Protein AF-A0A7J6B9E4-F1 (afdb_monomer_lite)

Structure (mmCIF, N/CA/C/O backbone):
data_AF-A0A7J6B9E4-F1
#
_entry.id   AF-A0A7J6B9E4-F1
#
loop_
_atom_site.group_PDB
_at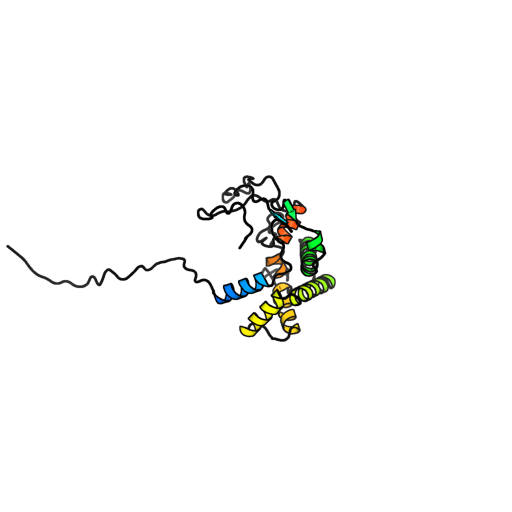om_site.id
_atom_site.type_symbol
_atom_site.label_atom_id
_atom_site.label_alt_id
_atom_site.label_comp_id
_atom_site.label_asym_id
_atom_site.label_entity_id
_atom_site.label_seq_id
_atom_site.pdbx_PDB_ins_code
_atom_site.Cartn_x
_atom_site.Cartn_y
_atom_site.Cartn_z
_atom_site.occupancy
_atom_site.B_iso_or_equiv
_atom_site.auth_seq_id
_atom_site.auth_comp_id
_atom_site.auth_asym_id
_atom_site.auth_atom_id
_atom_site.pdbx_PDB_model_num
ATOM 1 N N . MET A 1 1 ? 75.349 -28.187 33.756 1.00 33.50 1 MET A N 1
ATOM 2 C CA . MET A 1 1 ? 75.089 -27.404 34.986 1.00 33.50 1 MET A CA 1
ATOM 3 C C . MET A 1 1 ? 74.454 -26.090 34.555 1.00 33.50 1 MET A C 1
ATOM 5 O O . MET A 1 1 ? 75.133 -25.294 33.935 1.00 33.50 1 MET A O 1
ATOM 9 N N . ALA A 1 2 ? 73.131 -25.972 34.523 1.00 35.19 2 ALA A N 1
ATOM 10 C CA . ALA A 1 2 ? 72.192 -25.917 35.650 1.00 35.19 2 ALA A CA 1
ATOM 11 C C . ALA A 1 2 ? 71.973 -24.472 36.147 1.00 35.19 2 ALA A C 1
ATOM 13 O O . ALA A 1 2 ? 72.816 -23.896 36.823 1.00 35.19 2 ALA A O 1
ATOM 14 N N . THR A 1 3 ? 70.788 -23.960 35.793 1.00 38.97 3 THR A N 1
ATOM 15 C CA . THR A 1 3 ? 69.838 -23.222 36.647 1.00 38.97 3 THR A CA 1
ATOM 16 C C . THR A 1 3 ? 70.316 -22.005 37.440 1.00 38.97 3 THR A C 1
ATOM 18 O O . THR A 1 3 ? 70.974 -22.150 38.466 1.00 38.97 3 THR A O 1
ATOM 21 N N . ARG A 1 4 ? 69.758 -20.833 37.099 1.00 35.31 4 ARG A N 1
ATOM 22 C CA . ARG A 1 4 ? 69.308 -19.811 38.066 1.00 35.31 4 ARG A CA 1
ATOM 23 C C . ARG A 1 4 ? 67.974 -19.222 37.574 1.00 35.31 4 ARG A C 1
ATOM 25 O O . ARG A 1 4 ? 67.907 -18.761 36.445 1.00 35.31 4 ARG A O 1
ATOM 32 N N . GLN A 1 5 ? 66.873 -19.604 38.229 1.00 35.75 5 GLN A N 1
ATOM 33 C CA . GLN A 1 5 ? 66.042 -18.774 39.130 1.00 35.75 5 GLN A CA 1
ATOM 34 C C . GLN A 1 5 ? 65.298 -17.644 38.392 1.00 35.75 5 GLN A C 1
ATOM 36 O O . GLN A 1 5 ? 65.920 -16.720 37.895 1.00 35.75 5 GLN A O 1
ATOM 41 N N . LEU A 1 6 ? 64.013 -17.817 38.063 1.00 33.28 6 LEU A N 1
ATOM 42 C CA . LEU A 1 6 ? 62.809 -17.584 38.887 1.00 33.28 6 LEU A CA 1
ATOM 43 C C . LEU A 1 6 ? 62.559 -16.100 39.248 1.00 33.28 6 LEU A C 1
ATOM 45 O O . LEU A 1 6 ? 63.201 -15.556 40.134 1.00 33.28 6 LEU A O 1
ATOM 49 N N . TRP A 1 7 ? 61.500 -15.579 38.605 1.00 29.36 7 TRP A N 1
ATOM 50 C CA . TRP A 1 7 ? 60.475 -14.619 39.066 1.00 29.36 7 TRP A CA 1
ATOM 51 C C . TRP A 1 7 ? 60.510 -13.200 38.480 1.00 29.36 7 TRP A C 1
ATOM 53 O O . TRP A 1 7 ? 61.416 -12.412 38.716 1.00 29.36 7 TRP A O 1
ATOM 63 N N . GLY A 1 8 ? 59.435 -12.889 37.743 1.00 28.70 8 GLY A N 1
ATOM 64 C CA . GLY A 1 8 ? 59.152 -11.586 37.140 1.00 28.70 8 GLY A CA 1
ATOM 65 C C . GLY A 1 8 ? 57.806 -11.546 36.403 1.00 28.70 8 GLY A C 1
ATOM 66 O O . GLY A 1 8 ? 57.774 -11.251 35.222 1.00 28.70 8 GLY A O 1
ATOM 67 N N . CYS A 1 9 ? 56.741 -11.930 37.111 1.00 31.73 9 CYS A N 1
ATOM 68 C CA . CYS A 1 9 ? 55.325 -11.545 36.983 1.00 31.73 9 CYS A CA 1
ATOM 69 C C . CYS A 1 9 ? 54.604 -11.422 35.615 1.00 31.73 9 CYS A C 1
ATOM 71 O O . CYS A 1 9 ? 54.877 -10.552 34.801 1.00 31.73 9 CYS A O 1
ATOM 73 N N . LEU A 1 10 ? 53.496 -12.178 35.547 1.00 32.19 10 LEU A N 1
ATOM 74 C CA . LEU A 1 10 ? 52.207 -11.854 34.914 1.00 32.19 10 LEU A CA 1
ATOM 75 C C . LEU A 1 10 ? 52.174 -11.623 33.388 1.00 32.19 10 LEU A C 1
ATOM 77 O O . LEU A 1 10 ? 52.085 -10.500 32.904 1.00 32.19 10 LEU A O 1
ATOM 81 N N . LEU A 1 11 ? 52.005 -12.715 32.640 1.00 34.09 11 LEU A N 1
ATOM 82 C CA . LEU A 1 11 ? 51.107 -12.715 31.482 1.00 34.09 11 LEU A CA 1
ATOM 83 C C . LEU A 1 11 ? 49.932 -13.636 31.803 1.00 34.09 11 LEU A C 1
ATOM 85 O O . LEU A 1 11 ? 49.999 -14.859 31.717 1.00 34.09 11 LEU A O 1
ATOM 89 N N . VAL A 1 12 ? 48.882 -12.988 32.292 1.00 38.91 12 VAL A N 1
ATOM 90 C CA . VAL A 1 12 ? 47.580 -13.557 32.614 1.00 38.91 12 VAL A CA 1
ATOM 91 C C . VAL A 1 12 ? 46.959 -14.123 31.335 1.00 38.91 12 VAL A C 1
ATOM 93 O O . VAL A 1 12 ? 46.712 -13.389 30.387 1.00 38.91 12 VAL A O 1
ATOM 96 N N . LEU A 1 13 ? 46.723 -15.436 31.344 1.00 28.84 13 LEU A N 1
ATOM 97 C CA . LEU A 1 13 ? 45.629 -16.139 30.663 1.00 28.84 13 LEU A CA 1
ATOM 98 C C . LEU A 1 13 ? 45.266 -15.642 29.245 1.00 28.84 13 LEU A C 1
ATOM 100 O O . LEU A 1 13 ? 44.187 -15.107 29.007 1.00 28.84 13 LEU A O 1
ATOM 104 N N . LEU A 1 14 ? 46.102 -15.977 28.262 1.00 35.19 14 LEU A N 1
ATOM 105 C CA . LEU A 1 14 ? 45.567 -16.611 27.050 1.00 35.19 14 LEU A CA 1
ATOM 106 C C . LEU A 1 14 ? 45.047 -17.990 27.507 1.00 35.19 14 LEU A C 1
ATOM 108 O O . LEU A 1 14 ? 45.864 -18.685 28.114 1.00 35.19 14 LEU A O 1
ATOM 112 N N . PRO A 1 15 ? 43.800 -18.460 27.285 1.00 40.69 15 PRO A N 1
ATOM 113 C CA . PRO A 1 15 ? 42.727 -17.976 26.411 1.00 40.69 15 PRO A CA 1
ATOM 114 C C . PRO A 1 15 ? 4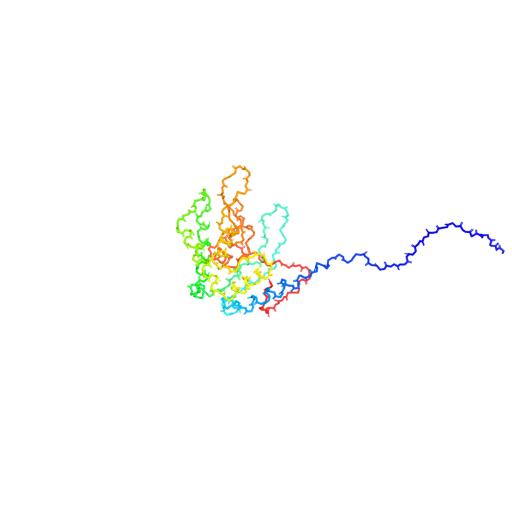1.316 -18.012 27.064 1.00 40.69 15 PRO A C 1
ATOM 116 O O . PRO A 1 15 ? 40.902 -19.018 27.630 1.00 40.69 15 PRO A O 1
ATOM 119 N N . PHE A 1 16 ? 40.491 -16.982 26.878 1.00 30.39 16 PHE A N 1
ATOM 120 C CA . PHE A 1 16 ? 39.034 -17.153 26.940 1.00 30.39 16 PHE A CA 1
ATOM 121 C C . PHE A 1 16 ? 38.419 -16.489 25.710 1.00 30.39 16 PHE A C 1
ATOM 123 O O . PHE A 1 16 ? 38.375 -15.273 25.598 1.00 30.39 16 PHE A O 1
ATOM 130 N N . PHE A 1 17 ? 38.014 -17.347 24.774 1.00 37.59 17 PHE A N 1
ATOM 131 C CA . PHE A 1 17 ? 36.915 -17.158 23.832 1.00 37.59 17 PHE A CA 1
ATOM 132 C C . PHE A 1 17 ? 36.808 -15.799 23.128 1.00 37.59 17 PHE A C 1
ATOM 134 O O . PHE A 1 17 ? 36.224 -14.851 23.637 1.00 37.59 17 PHE A O 1
ATOM 141 N N . ALA A 1 18 ? 37.268 -15.784 21.874 1.00 39.62 18 ALA A N 1
ATOM 142 C CA . ALA A 1 18 ? 36.509 -15.268 20.734 1.00 39.62 18 ALA A CA 1
ATOM 143 C C . ALA A 1 18 ? 35.465 -14.170 21.055 1.00 39.62 18 ALA A C 1
ATOM 145 O O . ALA A 1 18 ? 34.254 -14.381 21.013 1.00 39.62 18 ALA A O 1
ATOM 146 N N . HIS A 1 19 ? 35.940 -12.963 21.329 1.00 39.34 19 HIS A N 1
ATOM 147 C CA . HIS A 1 19 ? 35.254 -11.742 20.923 1.00 39.34 19 HIS A CA 1
ATOM 148 C C . HIS A 1 19 ? 36.019 -11.284 19.683 1.00 39.34 19 HIS A C 1
ATOM 150 O O . HIS A 1 19 ? 37.206 -11.002 19.756 1.00 39.34 19 HIS A O 1
ATOM 156 N N . ILE A 1 20 ? 35.451 -11.321 18.483 1.00 38.56 20 ILE A N 1
ATOM 157 C CA . ILE A 1 20 ? 34.313 -10.511 18.062 1.00 38.56 20 ILE A CA 1
ATOM 158 C C . ILE A 1 20 ? 33.591 -11.285 16.949 1.00 38.56 20 ILE A C 1
ATOM 160 O O . ILE A 1 20 ? 34.106 -11.393 15.839 1.00 38.56 20 ILE A O 1
ATOM 164 N N . ASN A 1 21 ? 32.395 -11.814 17.222 1.00 39.06 21 ASN A N 1
ATOM 165 C CA . ASN A 1 21 ? 31.460 -12.143 16.147 1.00 39.06 21 ASN A CA 1
ATOM 166 C C . ASN A 1 21 ? 30.716 -10.846 15.801 1.00 39.06 21 ASN A C 1
ATOM 168 O O . ASN A 1 21 ? 29.657 -10.547 16.351 1.00 39.06 21 ASN A O 1
ATOM 172 N N . ALA A 1 22 ? 31.336 -10.010 14.970 1.00 43.31 22 ALA A N 1
ATOM 173 C CA . ALA A 1 22 ? 30.646 -8.887 14.358 1.00 43.31 22 ALA A CA 1
ATOM 174 C C . ALA A 1 22 ? 29.630 -9.454 13.354 1.00 43.31 22 ALA A C 1
ATOM 176 O O . ALA A 1 22 ? 30.018 -10.203 12.464 1.00 43.31 22 ALA A O 1
ATOM 177 N N . ALA A 1 23 ? 28.360 -9.059 13.504 1.00 43.66 23 ALA A N 1
ATOM 178 C CA . ALA A 1 23 ? 27.210 -9.369 12.639 1.00 43.66 23 ALA A CA 1
ATOM 179 C C . ALA A 1 23 ? 26.287 -10.540 13.040 1.00 43.66 23 ALA A C 1
ATOM 181 O O . ALA A 1 23 ? 25.785 -11.262 12.185 1.00 43.66 23 ALA A O 1
ATOM 182 N N . ALA A 1 24 ? 25.922 -10.645 14.318 1.00 45.56 24 ALA A N 1
ATOM 183 C CA . ALA A 1 24 ? 24.576 -11.110 14.663 1.00 45.56 24 ALA A CA 1
ATOM 184 C C . ALA A 1 24 ? 23.755 -9.907 15.140 1.00 45.56 24 ALA A C 1
ATOM 186 O O . ALA A 1 24 ? 23.616 -9.656 16.336 1.00 45.56 24 ALA A O 1
ATOM 187 N N . GLN A 1 25 ? 23.239 -9.122 14.192 1.00 58.25 25 GLN A N 1
ATOM 188 C CA . GLN A 1 25 ? 22.113 -8.242 14.484 1.00 58.25 25 GLN A CA 1
ATOM 189 C C . GLN A 1 25 ? 20.983 -9.172 14.939 1.00 58.25 25 GLN A C 1
ATOM 191 O O . GLN A 1 25 ? 20.503 -9.999 14.167 1.00 58.25 25 GLN A O 1
ATOM 196 N N . THR A 1 26 ? 20.668 -9.160 16.230 1.00 73.38 26 THR A N 1
ATOM 197 C CA . THR A 1 26 ? 19.717 -10.104 16.818 1.00 73.38 26 THR A CA 1
ATOM 198 C C . THR A 1 26 ? 18.354 -9.842 16.188 1.00 73.38 26 THR A C 1
ATOM 200 O O . THR A 1 26 ? 17.803 -8.750 16.322 1.00 73.38 26 THR A O 1
ATOM 203 N N . VAL A 1 27 ? 17.833 -10.823 15.448 1.00 81.12 27 VAL A N 1
ATOM 204 C CA . VAL A 1 27 ? 16.525 -10.728 14.791 1.00 81.12 27 VAL A CA 1
ATOM 205 C C . VAL A 1 27 ? 15.470 -10.402 15.845 1.00 81.12 27 VAL A C 1
ATOM 207 O O . VAL A 1 27 ? 15.351 -11.095 16.857 1.00 81.12 27 VAL A O 1
ATOM 210 N N . ASN A 1 28 ? 14.693 -9.338 15.624 1.00 90.12 28 ASN A N 1
ATOM 211 C CA . ASN A 1 28 ? 13.590 -9.006 16.515 1.00 90.12 28 ASN A CA 1
ATOM 212 C C . ASN A 1 28 ? 12.446 -10.002 16.277 1.00 90.12 28 ASN A C 1
ATOM 214 O O . ASN A 1 28 ? 11.680 -9.880 15.318 1.00 90.12 28 ASN A O 1
ATOM 218 N N . GLN A 1 29 ? 12.353 -11.003 17.151 1.00 93.12 29 GLN A N 1
ATOM 219 C CA . GLN A 1 29 ? 11.400 -12.101 17.009 1.00 93.12 29 GLN A CA 1
ATOM 220 C C . GLN A 1 29 ? 9.940 -11.640 17.098 1.00 93.12 29 GLN A C 1
ATOM 222 O O . GLN A 1 29 ? 9.073 -12.182 16.415 1.00 93.12 29 GLN A O 1
ATOM 227 N N . ASP A 1 30 ? 9.668 -10.618 17.907 1.00 92.25 30 ASP A N 1
ATOM 228 C CA . ASP A 1 30 ? 8.333 -10.042 18.077 1.00 92.25 30 ASP A CA 1
ATOM 229 C C . ASP A 1 30 ? 7.880 -9.329 16.793 1.00 92.25 30 ASP A C 1
ATOM 231 O O . ASP A 1 30 ? 6.782 -9.598 16.304 1.00 92.25 30 ASP A O 1
ATOM 235 N N . LEU A 1 31 ? 8.763 -8.533 16.175 1.00 92.62 31 LEU A N 1
ATOM 236 C CA . LEU A 1 31 ? 8.512 -7.925 14.863 1.00 92.62 31 LEU A CA 1
ATOM 237 C C . LEU A 1 31 ? 8.382 -8.974 13.752 1.00 92.62 31 LEU A C 1
ATOM 239 O O . LEU A 1 31 ? 7.471 -8.892 12.934 1.00 92.62 31 LEU A O 1
ATOM 243 N N . SER A 1 32 ? 9.243 -9.991 13.752 1.00 94.00 32 SER A N 1
ATOM 244 C CA . SER A 1 32 ? 9.187 -11.079 12.764 1.00 94.00 32 SER A CA 1
ATOM 245 C C . SER A 1 32 ? 7.858 -11.834 12.835 1.00 94.00 32 SER A C 1
ATOM 247 O O . SER A 1 32 ? 7.261 -12.158 11.810 1.00 94.00 32 SER A O 1
ATOM 249 N N . THR A 1 33 ? 7.355 -12.060 14.052 1.00 95.44 33 THR A N 1
ATOM 250 C CA . THR A 1 33 ? 6.076 -12.740 14.283 1.00 95.44 33 THR A CA 1
ATOM 251 C C . THR A 1 33 ? 4.911 -11.912 13.754 1.00 95.44 33 THR A C 1
ATOM 253 O O . THR A 1 33 ? 4.132 -12.417 12.947 1.00 95.44 33 THR A O 1
ATOM 256 N N . ILE A 1 34 ? 4.804 -10.634 14.143 1.00 97.38 34 ILE A N 1
ATOM 257 C CA . ILE A 1 34 ? 3.699 -9.790 13.670 1.00 97.38 34 ILE A CA 1
ATOM 258 C C . ILE A 1 34 ? 3.743 -9.613 12.150 1.00 97.38 34 ILE A C 1
ATOM 260 O O . ILE A 1 34 ? 2.709 -9.770 11.513 1.00 97.38 34 ILE A O 1
ATOM 264 N N . ILE A 1 35 ? 4.913 -9.378 11.547 1.00 96.00 35 ILE A N 1
ATOM 265 C CA . ILE A 1 35 ? 5.045 -9.237 10.087 1.00 96.00 35 ILE A CA 1
ATOM 266 C C . ILE A 1 35 ? 4.605 -10.523 9.374 1.00 96.00 35 ILE A C 1
ATOM 268 O O . ILE A 1 35 ? 3.850 -10.456 8.405 1.00 96.00 35 ILE A O 1
ATOM 272 N N . GLY A 1 36 ? 4.993 -11.697 9.883 1.00 97.06 36 GLY A N 1
ATOM 273 C CA . GLY A 1 36 ? 4.550 -12.982 9.339 1.00 97.06 36 GLY A CA 1
ATOM 274 C C . GLY A 1 36 ? 3.036 -13.208 9.447 1.00 97.06 36 GLY A C 1
ATOM 275 O O . GLY A 1 36 ? 2.435 -13.820 8.565 1.00 97.06 36 GLY A O 1
ATOM 276 N N . GLU A 1 37 ? 2.389 -12.703 10.498 1.00 97.88 37 GLU A N 1
ATOM 277 C CA . GLU A 1 37 ? 0.927 -12.723 10.613 1.00 97.88 37 GLU A CA 1
ATOM 278 C C . GLU A 1 37 ? 0.262 -11.765 9.620 1.00 97.88 37 GLU A C 1
ATOM 280 O O . GLU A 1 37 ? -0.671 -12.166 8.925 1.00 97.88 37 GLU A O 1
ATOM 285 N N . LEU A 1 38 ? 0.764 -10.530 9.501 1.00 98.06 38 LEU A N 1
ATOM 286 C CA . LEU A 1 38 ? 0.268 -9.554 8.526 1.00 98.06 38 LEU A CA 1
ATOM 287 C C . LEU A 1 38 ? 0.382 -10.099 7.097 1.00 98.06 38 LEU A C 1
ATOM 289 O O . LEU A 1 38 ? -0.568 -9.996 6.326 1.00 98.06 38 LEU A O 1
ATOM 293 N N . TRP A 1 39 ? 1.489 -10.774 6.776 1.00 96.44 39 TRP A N 1
ATOM 294 C CA . TRP A 1 39 ? 1.682 -11.447 5.493 1.00 96.44 39 TRP A CA 1
ATOM 295 C C . TRP A 1 39 ? 0.595 -12.489 5.205 1.00 96.44 39 TRP A C 1
ATOM 297 O O . TRP A 1 39 ? 0.109 -12.593 4.080 1.00 96.44 39 TRP A O 1
ATOM 307 N N . LYS A 1 40 ? 0.188 -13.281 6.198 1.00 97.38 40 LYS A N 1
ATOM 308 C CA . LYS A 1 40 ? -0.868 -14.290 6.012 1.00 97.38 40 LYS A CA 1
ATOM 309 C C . LYS A 1 40 ? -2.252 -13.661 5.843 1.00 97.38 40 LYS A C 1
ATOM 311 O O . LYS A 1 40 ? -3.088 -14.239 5.160 1.00 97.38 40 LYS A O 1
ATOM 316 N N . LEU A 1 41 ? -2.482 -12.503 6.460 1.00 98.25 41 LEU A N 1
ATOM 317 C CA . LEU A 1 41 ? -3.754 -11.775 6.409 1.00 98.25 41 LEU A CA 1
ATOM 318 C C . LEU A 1 41 ? -3.924 -10.919 5.149 1.00 98.25 41 LEU A C 1
ATOM 320 O O . LEU A 1 41 ? -5.029 -10.441 4.890 1.00 98.25 41 LEU A O 1
ATOM 324 N N . ASP A 1 42 ? -2.857 -10.706 4.380 1.00 97.56 42 ASP A N 1
ATOM 325 C CA . ASP A 1 42 ? -2.909 -9.922 3.150 1.00 97.56 42 ASP A CA 1
ATOM 326 C C . ASP A 1 42 ? -3.566 -10.709 2.007 1.00 97.56 42 ASP A C 1
ATOM 328 O O . ASP A 1 42 ? -2.912 -11.381 1.204 1.00 97.56 42 ASP A O 1
ATOM 332 N N . VAL A 1 43 ? -4.894 -10.610 1.955 1.00 96.81 43 VAL A N 1
ATOM 333 C CA . VAL A 1 43 ? -5.737 -11.178 0.894 1.00 96.81 43 VAL A CA 1
ATOM 334 C C . VAL A 1 43 ? -5.702 -10.362 -0.401 1.00 96.81 43 VAL A C 1
ATOM 336 O O . VAL A 1 43 ? -6.084 -10.873 -1.452 1.00 96.81 43 VAL A O 1
ATOM 339 N N . ASN A 1 44 ? -5.243 -9.107 -0.343 1.00 96.38 44 ASN A N 1
ATOM 340 C CA . ASN A 1 44 ? -5.176 -8.232 -1.512 1.00 96.38 44 ASN A CA 1
ATOM 341 C C . ASN A 1 44 ? -3.891 -8.466 -2.317 1.00 96.38 44 ASN A C 1
ATOM 343 O O . ASN A 1 44 ? -3.860 -8.133 -3.504 1.00 96.38 44 ASN A O 1
ATOM 347 N N . ARG A 1 45 ? -2.867 -9.083 -1.710 1.00 95.56 45 ARG A N 1
ATOM 348 C CA . ARG A 1 45 ? -1.579 -9.391 -2.340 1.00 95.56 45 ARG A CA 1
ATOM 349 C C . ARG A 1 45 ? -1.720 -9.990 -3.742 1.00 95.56 45 ARG A C 1
ATOM 351 O O . ARG A 1 45 ? -2.524 -10.886 -4.019 1.00 95.56 45 ARG A O 1
ATOM 358 N N . PHE A 1 46 ? -0.858 -9.508 -4.628 1.00 95.62 46 PHE A N 1
ATOM 359 C CA . PHE A 1 46 ? -0.691 -10.035 -5.973 1.00 95.62 46 PHE A CA 1
ATOM 360 C C . PHE A 1 46 ? 0.157 -11.311 -5.943 1.00 95.62 46 PHE A C 1
ATOM 362 O O . PHE A 1 46 ? 1.201 -11.371 -5.296 1.00 95.62 46 PHE A O 1
ATOM 369 N N . THR A 1 47 ? -0.293 -12.343 -6.652 1.00 94.69 47 THR A N 1
ATOM 370 C CA . THR A 1 47 ? 0.380 -13.642 -6.731 1.00 94.69 47 THR A CA 1
ATOM 371 C C . THR A 1 47 ? 1.343 -13.674 -7.923 1.00 94.69 47 THR A C 1
ATOM 373 O O . THR A 1 47 ? 0.891 -13.488 -9.059 1.00 94.69 47 THR A O 1
ATOM 376 N N . PRO A 1 48 ? 2.645 -13.952 -7.726 1.00 93.62 48 PRO A N 1
ATOM 377 C CA . PRO A 1 48 ? 3.593 -14.083 -8.832 1.00 93.62 48 PRO A CA 1
ATOM 378 C C . PRO A 1 48 ? 3.175 -15.186 -9.813 1.00 93.62 48 PRO A C 1
ATOM 380 O O . PRO A 1 48 ? 2.656 -16.228 -9.415 1.00 93.62 48 PRO A O 1
ATOM 383 N N . GLY A 1 49 ? 3.381 -14.961 -11.107 1.00 93.12 49 GLY A N 1
ATOM 384 C CA . GLY A 1 49 ? 2.993 -15.879 -12.182 1.00 93.12 49 GLY A CA 1
ATOM 385 C C . GLY A 1 49 ? 1.509 -15.829 -12.560 1.00 93.12 49 GLY A C 1
ATOM 386 O O . GLY A 1 49 ? 1.181 -16.166 -13.698 1.00 93.12 49 GLY A O 1
ATOM 387 N N . THR A 1 50 ? 0.638 -15.366 -11.655 1.00 95.31 50 THR A N 1
ATOM 388 C CA . THR A 1 50 ? -0.816 -15.251 -11.872 1.00 95.31 50 THR A CA 1
ATOM 389 C C . THR A 1 50 ? -1.242 -13.798 -12.051 1.00 95.31 50 THR A C 1
ATOM 391 O O . THR A 1 50 ? -1.753 -13.422 -13.101 1.00 95.31 50 THR A O 1
ATOM 394 N N . ASP A 1 51 ? -0.998 -12.963 -11.041 1.00 96.19 51 ASP A N 1
ATOM 395 C CA . ASP A 1 51 ? -1.389 -11.555 -11.044 1.00 96.19 51 ASP A CA 1
ATOM 396 C C . ASP A 1 51 ? -0.292 -10.642 -11.595 1.00 96.19 51 ASP A C 1
ATOM 398 O O . ASP A 1 51 ? -0.584 -9.525 -12.001 1.00 96.19 51 ASP A O 1
ATOM 402 N N . TYR A 1 52 ? 0.965 -11.084 -11.613 1.00 96.56 52 TYR A N 1
ATOM 403 C CA . TYR A 1 52 ? 2.064 -10.342 -12.230 1.00 96.56 52 TYR A CA 1
ATOM 404 C C . TYR A 1 52 ? 3.220 -11.263 -12.628 1.00 96.56 52 TYR A C 1
ATOM 406 O O . TYR A 1 52 ? 3.370 -12.361 -12.087 1.00 96.56 52 TYR A O 1
ATOM 414 N N . LYS A 1 53 ? 4.052 -10.821 -13.574 1.00 95.19 53 LYS A N 1
ATOM 415 C CA . LYS A 1 53 ? 5.261 -11.525 -14.025 1.00 95.19 53 LYS A CA 1
ATOM 416 C C . LYS A 1 53 ? 6.412 -10.541 -14.172 1.00 95.19 53 LYS A C 1
ATOM 418 O O . LYS A 1 53 ? 6.285 -9.551 -14.895 1.00 95.19 53 LYS A O 1
ATOM 423 N N . ILE A 1 54 ? 7.538 -10.860 -13.539 1.00 92.56 54 ILE A N 1
ATOM 424 C CA . ILE A 1 54 ? 8.765 -10.067 -13.627 1.00 92.56 54 ILE A CA 1
ATOM 425 C C . ILE A 1 54 ? 9.851 -10.784 -14.432 1.00 92.56 54 ILE A C 1
ATOM 427 O O . ILE A 1 54 ? 9.952 -12.009 -14.390 1.00 92.56 54 ILE A O 1
ATOM 431 N N . SER A 1 55 ? 10.677 -10.006 -15.124 1.00 90.19 55 SER A N 1
ATOM 432 C CA . SER A 1 55 ? 11.863 -10.441 -15.853 1.00 90.19 55 SER A CA 1
ATOM 433 C C . SER A 1 55 ? 13.094 -9.758 -15.256 1.00 90.19 55 SER A C 1
ATOM 435 O O . SER A 1 55 ? 13.387 -8.602 -15.555 1.00 90.19 55 SER A O 1
ATOM 437 N N . LEU A 1 56 ? 13.811 -10.477 -14.383 1.00 85.38 56 LEU A N 1
ATOM 438 C CA . LEU A 1 56 ? 14.998 -9.949 -13.689 1.00 85.38 56 LEU A CA 1
ATOM 439 C C . LEU A 1 56 ? 16.180 -9.678 -14.628 1.00 85.38 56 LEU A C 1
ATOM 441 O O . LEU A 1 56 ? 17.045 -8.873 -14.299 1.00 85.38 56 LEU A O 1
ATOM 445 N N . GLN A 1 57 ? 16.211 -10.345 -15.786 1.00 87.38 57 GLN A N 1
ATOM 446 C CA . GLN A 1 57 ? 17.240 -10.170 -16.813 1.00 87.38 57 GLN A CA 1
ATOM 447 C C . GLN A 1 57 ? 18.659 -10.315 -16.232 1.00 87.38 57 GLN A C 1
ATOM 449 O O . GLN A 1 57 ? 18.927 -11.255 -15.481 1.00 87.38 57 GLN A O 1
ATOM 454 N N . GLY A 1 58 ? 19.592 -9.450 -16.626 1.00 79.25 58 GLY A N 1
ATOM 455 C CA . GLY A 1 58 ? 20.969 -9.479 -16.167 1.00 79.25 58 GLY A CA 1
ATOM 456 C C . GLY A 1 58 ? 21.197 -8.705 -14.870 1.00 79.25 58 GLY A C 1
ATOM 457 O O . GLY A 1 58 ? 20.386 -7.903 -14.405 1.00 79.25 58 GLY A O 1
ATOM 458 N N . ARG A 1 59 ? 22.362 -8.948 -14.273 1.00 77.12 59 ARG A N 1
ATOM 459 C CA . ARG A 1 59 ? 22.831 -8.205 -13.103 1.00 77.12 59 ARG A CA 1
ATOM 460 C C . ARG A 1 59 ? 23.212 -6.788 -13.524 1.00 77.12 59 ARG A C 1
ATOM 462 O O . ARG A 1 59 ? 23.990 -6.628 -14.461 1.00 77.12 59 ARG A O 1
ATOM 469 N N . ALA A 1 60 ? 22.731 -5.783 -12.796 1.00 70.69 60 ALA A N 1
ATOM 470 C CA . ALA A 1 60 ? 23.101 -4.396 -13.049 1.00 70.69 60 ALA A CA 1
ATOM 471 C C . ALA A 1 60 ? 24.624 -4.211 -12.946 1.00 70.69 60 ALA A C 1
ATOM 473 O O . ALA A 1 60 ? 25.263 -4.687 -11.998 1.00 70.69 60 ALA A O 1
ATOM 474 N N . GLY A 1 61 ? 25.198 -3.509 -13.925 1.00 65.19 61 GLY A N 1
ATOM 475 C CA . GLY A 1 61 ? 26.622 -3.200 -13.963 1.00 65.19 61 GLY A CA 1
ATOM 476 C C . GLY A 1 61 ? 27.024 -2.283 -12.806 1.00 65.19 61 GLY A C 1
ATOM 477 O O . GLY A 1 61 ? 26.233 -1.469 -12.326 1.00 65.19 61 GLY A O 1
ATOM 478 N N . TYR A 1 62 ? 28.268 -2.402 -12.341 1.00 64.38 62 TYR A N 1
ATOM 479 C CA . TYR A 1 62 ? 28.818 -1.438 -11.389 1.00 64.38 62 TYR A CA 1
ATOM 480 C C . TYR A 1 62 ? 28.935 -0.068 -12.067 1.00 64.38 62 TYR A C 1
ATOM 482 O O . TYR A 1 62 ? 29.599 0.046 -13.094 1.00 64.38 62 TYR A O 1
ATOM 490 N N . ILE A 1 63 ? 28.317 0.960 -11.483 1.00 61.16 63 ILE A N 1
ATOM 491 C CA . ILE A 1 63 ? 28.455 2.348 -11.933 1.00 61.16 63 ILE A CA 1
ATOM 492 C C . ILE A 1 63 ? 29.571 2.996 -11.100 1.00 61.16 63 ILE A C 1
ATOM 494 O O . ILE A 1 63 ? 29.397 3.160 -9.887 1.00 61.16 63 ILE A O 1
ATOM 498 N N . PRO A 1 64 ? 30.722 3.358 -11.697 1.00 52.91 64 PRO A N 1
ATOM 499 C CA . PRO A 1 64 ? 31.776 4.068 -10.986 1.00 52.91 64 PRO A CA 1
ATOM 500 C C . PRO A 1 64 ? 31.283 5.417 -10.464 1.00 52.91 64 PRO A C 1
ATOM 502 O O . PRO A 1 64 ? 30.501 6.110 -11.117 1.00 52.91 64 PRO A O 1
ATOM 505 N N . LYS A 1 65 ? 31.776 5.818 -9.291 1.00 48.06 65 LYS A N 1
ATOM 506 C CA . LYS A 1 65 ? 31.435 7.103 -8.669 1.00 48.06 65 LYS A CA 1
ATOM 507 C C . LYS A 1 65 ? 31.811 8.250 -9.624 1.00 48.06 65 LYS A C 1
ATOM 509 O O . LYS A 1 65 ? 32.982 8.405 -9.950 1.00 48.06 65 LYS A O 1
ATOM 514 N N . GLY A 1 66 ? 30.822 9.024 -10.080 1.00 53.97 66 GLY A N 1
ATOM 515 C CA . GLY A 1 66 ? 30.999 10.110 -11.060 1.00 53.97 66 GLY A CA 1
ATOM 516 C C . GLY A 1 66 ? 30.571 9.775 -12.496 1.00 53.97 66 GLY A C 1
ATOM 517 O O . GLY A 1 66 ? 30.526 10.674 -13.329 1.00 53.97 66 GLY A O 1
ATOM 518 N N . SER A 1 67 ? 30.203 8.522 -12.787 1.00 57.50 67 SER A N 1
ATOM 519 C CA . SER A 1 67 ? 29.554 8.139 -14.045 1.00 57.50 67 SER A CA 1
ATOM 520 C C . SER A 1 67 ? 28.034 8.088 -13.873 1.00 57.50 67 SER A C 1
ATOM 522 O O . SER A 1 67 ? 27.544 7.579 -12.868 1.00 57.50 67 SER A O 1
ATOM 524 N N . LYS A 1 68 ? 27.286 8.581 -14.867 1.00 57.34 68 LYS A N 1
ATOM 525 C CA . LYS A 1 68 ? 25.830 8.361 -14.995 1.00 57.34 68 LYS A CA 1
ATOM 526 C C . LYS A 1 68 ? 25.487 7.225 -15.966 1.00 57.34 68 LYS A C 1
ATOM 528 O O . LYS A 1 68 ? 24.319 6.917 -16.167 1.00 57.34 68 LYS A O 1
ATOM 533 N N . VAL A 1 69 ? 26.497 6.614 -16.590 1.00 58.94 69 VAL A N 1
ATOM 534 C CA . VAL A 1 69 ? 26.301 5.564 -17.591 1.00 58.94 69 VAL A CA 1
ATOM 535 C C . VAL A 1 69 ? 26.300 4.215 -16.881 1.00 58.94 69 VAL A C 1
ATOM 537 O O . VAL A 1 69 ? 27.349 3.723 -16.460 1.00 58.94 69 VAL A O 1
ATOM 540 N N . ALA A 1 70 ? 25.111 3.637 -16.731 1.00 64.12 70 ALA A N 1
ATOM 541 C CA . ALA A 1 70 ? 24.940 2.240 -16.362 1.00 64.12 70 ALA A CA 1
ATOM 542 C C . ALA A 1 70 ? 25.037 1.377 -17.623 1.00 64.12 70 ALA A C 1
ATOM 544 O O . ALA A 1 70 ? 24.407 1.694 -18.631 1.00 64.12 70 ALA A O 1
ATOM 545 N N . VAL A 1 71 ? 25.811 0.290 -17.575 1.00 66.31 71 VAL A N 1
ATOM 546 C CA . VAL A 1 71 ? 25.748 -0.722 -18.637 1.00 66.31 71 VAL A CA 1
ATOM 547 C C . VAL A 1 71 ? 24.388 -1.397 -18.546 1.00 66.31 71 VAL A C 1
ATOM 549 O O . VAL A 1 71 ? 24.021 -1.911 -17.486 1.00 66.31 71 VAL A O 1
ATOM 552 N N . ASP A 1 72 ? 23.647 -1.356 -19.648 1.00 67.38 72 ASP A N 1
ATOM 553 C CA . ASP A 1 72 ? 22.321 -1.940 -19.723 1.00 67.38 72 ASP A CA 1
ATOM 554 C C . ASP A 1 72 ? 22.415 -3.466 -19.815 1.00 67.38 72 ASP A C 1
ATOM 556 O O . ASP A 1 72 ? 22.874 -4.031 -20.810 1.00 67.38 72 ASP A O 1
ATOM 560 N N . HIS A 1 73 ? 22.004 -4.127 -18.738 1.00 74.12 73 HIS A N 1
ATOM 561 C CA . HIS A 1 73 ? 21.883 -5.579 -18.662 1.00 74.12 73 HIS A CA 1
ATOM 562 C C . HIS A 1 73 ? 20.417 -6.027 -18.598 1.00 74.12 73 HIS A C 1
ATOM 564 O O . HIS A 1 73 ? 20.141 -7.193 -18.304 1.00 74.12 73 HIS A O 1
ATOM 570 N N . ALA A 1 74 ? 19.484 -5.116 -18.868 1.00 80.44 74 ALA A N 1
ATOM 571 C CA . ALA A 1 74 ? 18.054 -5.337 -18.839 1.00 80.44 74 ALA A CA 1
ATOM 572 C C . ALA A 1 74 ? 17.378 -4.554 -19.979 1.00 80.44 74 ALA A C 1
ATOM 574 O O . ALA A 1 74 ? 16.762 -3.517 -19.779 1.00 80.44 74 ALA A O 1
ATOM 575 N N . SER A 1 75 ? 17.478 -5.088 -21.197 1.00 81.94 75 SER A N 1
ATOM 576 C CA . SER A 1 75 ? 16.929 -4.461 -22.406 1.00 81.94 75 SER A CA 1
ATOM 577 C C . SER A 1 75 ? 15.397 -4.455 -22.492 1.00 81.94 75 SER A C 1
ATOM 579 O O . SER A 1 75 ? 14.836 -3.960 -23.468 1.00 81.94 75 SER A O 1
ATOM 581 N N . SER A 1 76 ? 14.706 -5.060 -21.528 1.00 85.81 76 SER A N 1
ATOM 582 C CA . SER A 1 76 ? 13.248 -5.114 -21.421 1.00 85.81 76 SER A CA 1
ATOM 583 C C . SER A 1 76 ? 12.779 -4.545 -20.076 1.00 85.81 76 SER A C 1
ATOM 585 O O . SER A 1 76 ? 13.546 -4.537 -19.113 1.00 85.81 76 SER A O 1
ATOM 587 N N . PRO A 1 77 ? 11.506 -4.138 -19.953 1.00 89.38 77 PRO A N 1
ATOM 588 C CA . PRO A 1 77 ? 10.917 -3.793 -18.661 1.00 89.38 77 PRO A CA 1
ATOM 589 C C . PRO A 1 77 ? 11.031 -4.935 -17.642 1.00 89.38 77 PRO A C 1
ATOM 591 O O . PRO A 1 77 ? 10.955 -6.118 -18.000 1.00 89.38 77 PRO A O 1
ATOM 594 N N . LEU A 1 78 ? 11.162 -4.594 -16.359 1.00 90.94 78 LEU A N 1
ATOM 595 C CA . LEU A 1 78 ? 11.080 -5.547 -15.258 1.00 90.94 78 LEU A CA 1
ATOM 596 C C . LEU A 1 78 ? 9.708 -6.218 -15.249 1.00 90.94 78 LEU A C 1
ATOM 598 O O . LEU A 1 78 ? 9.633 -7.441 -15.146 1.00 90.94 78 LEU A O 1
ATOM 602 N N . PHE A 1 79 ? 8.622 -5.455 -15.359 1.00 94.00 79 PHE A N 1
ATOM 603 C CA . PHE A 1 79 ? 7.269 -6.000 -15.363 1.00 94.00 79 PHE A CA 1
ATOM 604 C C . PHE A 1 79 ? 6.822 -6.360 -16.779 1.00 94.00 79 PHE A C 1
ATOM 606 O O . PHE A 1 79 ? 6.348 -5.531 -17.548 1.00 94.00 79 PHE A O 1
ATOM 613 N N . SER A 1 80 ? 6.890 -7.649 -17.103 1.00 93.19 80 SER A N 1
ATOM 614 C CA . SER A 1 80 ? 6.332 -8.178 -18.357 1.00 93.19 80 SER A CA 1
ATOM 615 C C . SER A 1 80 ? 4.798 -8.253 -18.358 1.00 93.19 80 SER A C 1
ATOM 617 O O . SER A 1 80 ? 4.178 -8.300 -19.418 1.00 93.19 80 SER A O 1
ATOM 619 N N . TYR A 1 81 ? 4.178 -8.309 -17.174 1.00 95.44 81 TYR A N 1
ATOM 620 C CA . TYR A 1 81 ? 2.727 -8.357 -17.007 1.00 95.44 81 TYR A CA 1
ATOM 621 C C . TYR A 1 81 ? 2.323 -7.971 -15.581 1.00 95.44 81 TYR A C 1
ATOM 623 O O . TYR A 1 81 ? 2.940 -8.435 -14.620 1.00 95.44 81 TYR A O 1
ATOM 631 N N . VAL A 1 82 ? 1.236 -7.207 -15.450 1.00 96.69 82 VAL A N 1
ATOM 632 C CA . VAL A 1 82 ? 0.508 -6.960 -14.198 1.00 96.69 82 VAL A CA 1
ATOM 633 C C . VAL A 1 82 ? -0.994 -7.006 -14.490 1.00 96.69 82 VAL A C 1
ATOM 635 O O . VAL A 1 82 ? -1.468 -6.444 -15.476 1.00 96.69 82 VAL A O 1
ATOM 638 N N . ASN A 1 83 ? -1.764 -7.671 -13.631 1.00 97.25 83 ASN A N 1
ATOM 639 C CA . ASN A 1 83 ? -3.215 -7.772 -13.721 1.00 97.25 83 ASN A CA 1
ATOM 640 C C . ASN A 1 83 ? -3.869 -6.434 -13.337 1.00 97.25 83 ASN A C 1
ATOM 642 O O . ASN A 1 83 ? -4.258 -6.205 -12.189 1.00 97.25 83 ASN A O 1
ATOM 646 N N . GLU A 1 84 ? -3.999 -5.537 -14.312 1.00 96.12 84 GLU A N 1
ATOM 647 C CA . GLU A 1 84 ? -4.589 -4.214 -14.093 1.00 96.12 84 GLU A CA 1
ATOM 648 C C . GLU A 1 84 ? -6.063 -4.252 -13.705 1.00 96.12 84 GLU A C 1
ATOM 650 O O . GLU A 1 84 ? -6.528 -3.356 -13.002 1.00 96.12 84 GLU A O 1
ATOM 655 N N . ASN A 1 85 ? -6.798 -5.281 -14.128 1.00 96.81 85 ASN A N 1
ATOM 656 C CA . ASN A 1 85 ? -8.190 -5.441 -13.724 1.00 96.81 85 ASN A CA 1
ATOM 657 C C . ASN A 1 85 ? -8.272 -5.629 -12.210 1.00 96.81 85 ASN A C 1
ATOM 659 O O . ASN A 1 85 ? -9.072 -4.963 -11.561 1.00 96.81 85 ASN A O 1
ATOM 663 N N . LYS A 1 86 ? -7.381 -6.450 -11.638 1.00 95.69 86 LYS A N 1
ATOM 664 C CA . LYS A 1 86 ? -7.275 -6.624 -10.186 1.00 95.69 86 LYS A CA 1
ATOM 665 C C . LYS A 1 86 ? -6.823 -5.339 -9.478 1.00 95.69 86 LYS A C 1
ATOM 667 O O . LYS A 1 86 ? -7.357 -5.020 -8.418 1.00 95.69 86 LYS A O 1
ATOM 672 N N . LEU A 1 87 ? -5.895 -4.568 -10.064 1.00 93.81 87 LEU A N 1
ATOM 673 C CA . LEU A 1 87 ? -5.469 -3.270 -9.504 1.00 93.81 87 LEU A CA 1
ATOM 674 C C . LEU A 1 87 ? -6.642 -2.283 -9.412 1.00 93.81 87 LEU A C 1
ATOM 676 O O . LEU A 1 87 ? -6.796 -1.600 -8.403 1.00 93.81 87 LEU A O 1
ATOM 680 N N . LYS A 1 88 ? -7.476 -2.234 -10.456 1.00 94.88 88 LYS A N 1
ATOM 681 C CA . LYS A 1 88 ? -8.629 -1.326 -10.562 1.00 94.88 88 LYS A CA 1
ATOM 682 C C . LYS A 1 88 ? -9.868 -1.833 -9.818 1.00 94.88 88 LYS A C 1
ATOM 684 O O . LYS A 1 88 ? -10.761 -1.044 -9.536 1.00 94.88 88 LYS A O 1
ATOM 689 N N . SER A 1 89 ? -9.949 -3.129 -9.509 1.00 95.56 89 SER A N 1
ATOM 690 C CA . SER A 1 89 ? -11.100 -3.712 -8.808 1.00 95.56 89 SER A CA 1
ATOM 691 C C . SER A 1 89 ? -10.955 -3.707 -7.288 1.00 95.56 89 SER A C 1
ATOM 693 O O . SER A 1 89 ? -11.957 -3.735 -6.581 1.00 95.56 89 SER A O 1
ATOM 695 N N . ILE A 1 90 ? -9.727 -3.724 -6.763 1.00 96.62 90 ILE A N 1
ATOM 696 C CA . ILE A 1 90 ? -9.482 -3.716 -5.318 1.00 96.62 90 ILE A CA 1
ATOM 697 C C . ILE A 1 90 ? -9.418 -2.266 -4.830 1.00 96.62 90 ILE A C 1
ATOM 699 O O . ILE A 1 90 ? -8.533 -1.496 -5.216 1.00 96.62 90 ILE A O 1
ATOM 703 N N . THR A 1 91 ? -10.324 -1.913 -3.917 1.00 97.31 91 THR A N 1
ATOM 704 C CA . THR A 1 91 ? -10.473 -0.551 -3.384 1.00 97.31 91 THR A CA 1
ATOM 705 C C . THR A 1 91 ? -9.176 0.008 -2.802 1.00 97.31 91 THR A C 1
ATOM 707 O O . THR A 1 91 ? -8.831 1.149 -3.090 1.00 97.31 91 THR A O 1
ATOM 710 N N . THR A 1 92 ? -8.407 -0.787 -2.045 1.00 97.12 92 THR A N 1
ATOM 711 C CA . THR A 1 92 ? -7.152 -0.310 -1.435 1.00 97.12 92 THR A CA 1
ATOM 712 C C . THR A 1 92 ? -6.120 0.106 -2.478 1.00 97.12 92 THR A C 1
ATOM 714 O O . THR A 1 92 ? -5.470 1.132 -2.303 1.00 97.12 92 THR A O 1
ATOM 717 N N . TYR A 1 93 ? -5.990 -0.647 -3.577 1.00 96.75 93 TYR A N 1
ATOM 718 C CA . TYR A 1 93 ? -5.078 -0.289 -4.665 1.00 96.75 93 TYR A CA 1
ATOM 719 C C . TYR A 1 93 ? -5.587 0.912 -5.451 1.00 96.75 93 TYR A C 1
ATOM 721 O O . TYR A 1 93 ? -4.803 1.792 -5.779 1.00 96.75 93 TYR A O 1
ATOM 729 N N . THR A 1 94 ? -6.894 0.995 -5.694 1.00 96.19 94 THR A N 1
ATOM 730 C CA . THR A 1 94 ? -7.484 2.141 -6.398 1.00 96.19 94 THR A CA 1
ATOM 731 C C . THR A 1 94 ? -7.291 3.440 -5.618 1.00 96.19 94 THR A C 1
ATOM 733 O O . THR A 1 94 ? -6.845 4.430 -6.190 1.00 96.19 94 THR A O 1
ATOM 736 N N . CYS A 1 95 ? -7.557 3.442 -4.308 1.00 96.25 95 CYS A N 1
ATOM 737 C CA . CYS A 1 95 ? -7.287 4.598 -3.455 1.00 96.25 95 CYS A CA 1
ATOM 738 C C . CYS A 1 95 ? -5.792 4.932 -3.412 1.00 96.25 95 CYS A C 1
ATOM 740 O O . CYS A 1 95 ? -5.435 6.096 -3.524 1.00 96.25 95 CYS A O 1
ATOM 742 N N . PHE A 1 96 ? -4.919 3.925 -3.305 1.00 95.44 96 PHE A N 1
ATOM 743 C CA . PHE A 1 96 ? -3.472 4.138 -3.293 1.00 95.44 96 PHE A CA 1
ATOM 744 C C . PHE A 1 96 ? -2.953 4.761 -4.598 1.00 95.44 96 PHE A C 1
ATOM 746 O O . PHE A 1 96 ? -2.179 5.708 -4.553 1.00 95.44 96 PHE A O 1
ATOM 753 N N . MET A 1 97 ? -3.410 4.281 -5.760 1.00 93.38 97 MET A N 1
ATOM 754 C CA . MET A 1 97 ? -3.000 4.823 -7.061 1.00 93.38 97 MET A CA 1
ATOM 755 C C . MET A 1 97 ? -3.463 6.269 -7.272 1.00 93.38 97 MET A C 1
ATOM 757 O O . MET A 1 97 ? -2.730 7.037 -7.884 1.00 93.38 97 MET A O 1
ATOM 761 N N . LYS A 1 98 ? -4.632 6.659 -6.741 1.00 92.31 98 LYS A N 1
ATOM 762 C CA . LYS A 1 98 ? -5.069 8.066 -6.759 1.00 92.31 98 LYS A CA 1
ATOM 763 C C . LYS A 1 98 ? -4.111 8.974 -5.993 1.00 92.31 98 LYS A C 1
ATOM 765 O O . LYS A 1 98 ? -3.761 10.036 -6.490 1.00 92.31 98 LYS A O 1
ATOM 770 N N . LEU A 1 99 ? -3.634 8.515 -4.831 1.00 91.19 99 LEU A N 1
ATOM 771 C CA . LEU A 1 99 ? -2.634 9.259 -4.071 1.00 91.19 99 LEU A CA 1
ATOM 772 C C . LEU A 1 99 ? -1.359 9.453 -4.892 1.00 91.19 99 LEU A C 1
ATOM 774 O O . LEU A 1 99 ? -0.900 10.580 -5.010 1.00 91.19 99 LEU A O 1
ATOM 778 N N . LEU A 1 100 ? -0.823 8.389 -5.501 1.00 88.25 100 LEU A N 1
ATOM 779 C CA . LEU A 1 100 ? 0.397 8.469 -6.320 1.00 88.25 100 LEU A CA 1
ATOM 780 C C . LEU A 1 100 ? 0.281 9.488 -7.470 1.00 88.25 100 LEU A C 1
ATOM 782 O O . LEU A 1 100 ? 1.206 10.268 -7.681 1.00 88.25 100 LEU A O 1
ATOM 786 N N . ASP A 1 101 ? -0.856 9.512 -8.170 1.00 83.44 101 ASP A N 1
ATOM 787 C CA . ASP A 1 101 ? -1.123 10.438 -9.284 1.00 83.44 101 ASP A CA 1
ATOM 788 C C . ASP A 1 101 ? -1.145 11.914 -8.835 1.00 83.44 101 ASP A C 1
ATOM 790 O O . ASP A 1 101 ? -0.626 12.787 -9.530 1.00 83.44 101 ASP A O 1
ATOM 794 N N . ASN A 1 102 ? -1.654 12.219 -7.636 1.00 79.94 102 ASN A N 1
ATOM 795 C CA . ASN A 1 102 ? -1.620 13.596 -7.125 1.00 79.94 102 ASN A CA 1
ATOM 796 C C . ASN A 1 102 ? -0.192 14.109 -6.919 1.00 79.94 102 ASN A C 1
ATOM 798 O O . ASN A 1 102 ? 0.105 15.248 -7.276 1.00 79.94 102 ASN A O 1
ATOM 802 N N . TYR A 1 103 ? 0.706 13.272 -6.394 1.00 72.50 103 TYR A N 1
ATOM 803 C CA . TYR A 1 103 ? 2.096 13.680 -6.171 1.00 72.50 103 TYR A CA 1
ATOM 804 C C . TYR A 1 103 ? 2.881 13.828 -7.480 1.00 72.50 103 TYR A C 1
ATOM 806 O O . TYR A 1 103 ? 3.736 14.703 -7.574 1.00 72.50 103 TYR A O 1
ATOM 814 N N . GLU A 1 104 ? 2.556 13.051 -8.518 1.00 65.88 104 GLU A N 1
ATOM 815 C CA . GLU A 1 104 ? 3.136 13.228 -9.859 1.00 65.88 104 GLU A CA 1
ATOM 816 C C . GLU A 1 104 ? 2.718 14.566 -10.499 1.00 65.88 104 GLU A C 1
ATOM 818 O O . GLU A 1 104 ? 3.501 15.191 -11.213 1.00 65.88 104 GLU A O 1
ATOM 823 N N . ARG A 1 105 ? 1.516 15.070 -10.185 1.00 58.09 105 ARG A N 1
ATOM 824 C CA . ARG A 1 105 ? 1.037 16.388 -10.641 1.00 58.09 105 ARG A CA 1
ATOM 825 C C . ARG A 1 105 ? 1.613 17.570 -9.848 1.00 58.09 105 ARG A C 1
ATOM 827 O O . ARG A 1 105 ? 1.691 18.669 -10.397 1.00 58.09 105 ARG A O 1
ATOM 834 N N . SER A 1 106 ? 2.022 17.360 -8.597 1.00 52.84 106 SER A N 1
ATOM 835 C CA . SER A 1 106 ? 2.502 18.418 -7.690 1.00 52.84 106 SER A CA 1
ATOM 836 C C . SER A 1 106 ? 3.998 18.735 -7.806 1.00 52.84 106 SER A C 1
ATOM 838 O O . SER A 1 106 ? 4.448 19.751 -7.271 1.00 52.84 106 SER A O 1
ATOM 840 N N . THR A 1 107 ? 4.788 17.945 -8.547 1.00 51.75 107 THR A N 1
ATOM 841 C CA . THR A 1 107 ? 6.225 18.218 -8.718 1.00 51.75 107 THR A CA 1
ATOM 842 C C . THR A 1 107 ? 6.461 19.578 -9.398 1.00 51.75 107 THR A C 1
ATOM 844 O O . THR A 1 107 ? 6.276 19.716 -10.608 1.00 51.75 107 THR A O 1
ATOM 847 N N . GLY A 1 108 ? 6.899 20.586 -8.632 1.00 49.16 108 GLY A N 1
ATOM 848 C CA . GLY A 1 108 ? 7.356 21.887 -9.148 1.00 49.16 108 GLY A CA 1
ATOM 849 C C . GLY A 1 108 ? 6.568 23.132 -8.715 1.00 49.16 108 GLY A C 1
ATOM 850 O O . GLY A 1 108 ? 6.903 24.226 -9.172 1.00 49.16 108 GLY A O 1
ATOM 851 N N . VAL A 1 109 ? 5.564 23.016 -7.837 1.00 53.06 109 VAL A N 1
ATOM 852 C CA . VAL A 1 109 ? 4.816 24.160 -7.271 1.00 53.06 109 VAL A CA 1
ATOM 853 C C . VAL A 1 109 ? 4.714 24.005 -5.750 1.00 53.06 109 VAL A C 1
ATOM 855 O O . VAL A 1 109 ? 4.718 22.889 -5.249 1.00 53.06 109 VAL A O 1
ATOM 858 N N . ALA A 1 110 ? 4.642 25.114 -5.003 1.00 55.69 110 ALA A N 1
ATOM 859 C CA . ALA A 1 110 ? 4.413 25.072 -3.558 1.00 55.69 110 ALA A CA 1
ATOM 860 C C . ALA A 1 110 ? 3.129 24.282 -3.242 1.00 55.69 110 ALA A C 1
ATOM 862 O O . ALA A 1 110 ? 2.046 24.661 -3.701 1.00 55.69 110 ALA A O 1
ATOM 863 N N . GLU A 1 111 ? 3.261 23.194 -2.480 1.00 59.03 111 GLU A N 1
ATOM 864 C CA . GLU A 1 111 ? 2.162 22.275 -2.196 1.00 59.03 111 GLU A CA 1
ATOM 865 C C . GLU A 1 111 ? 1.069 22.976 -1.383 1.00 59.03 111 GLU A C 1
ATOM 867 O O . GLU A 1 111 ? 1.278 23.437 -0.259 1.00 59.03 111 GLU A O 1
ATOM 872 N N . LYS A 1 112 ? -0.137 23.059 -1.948 1.00 66.31 112 LYS A N 1
ATOM 873 C CA . LYS A 1 112 ? -1.336 23.412 -1.194 1.00 66.31 112 LYS A CA 1
ATOM 874 C C . LYS A 1 112 ? -2.258 22.212 -1.211 1.00 66.31 112 LYS A C 1
ATOM 876 O O . LYS A 1 112 ? -2.886 21.956 -2.231 1.00 66.31 112 LYS A O 1
ATOM 881 N N . VAL A 1 113 ? -2.386 21.555 -0.061 1.00 73.00 113 VAL A N 1
ATOM 882 C CA . VAL A 1 113 ? -3.310 20.431 0.095 1.00 73.00 113 VAL A CA 1
ATOM 883 C C . VAL A 1 113 ? -4.736 20.903 -0.207 1.00 73.00 113 VAL A C 1
ATOM 885 O O . VAL A 1 113 ? -5.297 21.764 0.482 1.00 73.00 113 VAL A O 1
ATOM 888 N N . THR A 1 114 ? -5.309 20.356 -1.268 1.00 81.81 114 THR A N 1
ATOM 889 C CA . THR A 1 114 ? -6.666 20.621 -1.733 1.00 81.81 114 THR A CA 1
ATOM 890 C C . THR A 1 114 ? -7.688 19.830 -0.917 1.00 81.81 114 THR A C 1
ATOM 892 O O . THR A 1 114 ? -7.376 18.844 -0.248 1.00 81.81 114 THR A O 1
ATOM 895 N N . THR A 1 115 ? -8.952 20.252 -0.958 1.00 86.50 115 THR A N 1
ATOM 896 C CA . THR A 1 115 ? -10.040 19.503 -0.310 1.00 86.50 115 THR A CA 1
ATOM 897 C C . THR A 1 115 ? -10.189 18.096 -0.896 1.00 86.50 115 THR A C 1
ATOM 899 O O . THR A 1 115 ? -10.487 17.163 -0.149 1.00 86.50 115 THR A O 1
ATOM 902 N N . ASP A 1 116 ? -9.917 17.936 -2.192 1.00 88.12 116 ASP A N 1
ATOM 903 C CA . ASP A 1 116 ? -9.964 16.644 -2.875 1.00 88.12 116 ASP A CA 1
ATOM 904 C C . ASP A 1 116 ? -8.840 15.717 -2.391 1.00 88.12 116 ASP A C 1
ATOM 906 O O . ASP A 1 116 ? -9.113 14.579 -2.020 1.00 88.12 116 ASP A O 1
ATOM 910 N N . GLU A 1 117 ? -7.606 16.213 -2.251 1.00 87.69 117 GLU A N 1
ATOM 911 C CA . GLU A 1 117 ? -6.492 15.435 -1.682 1.00 87.69 117 GLU A CA 1
ATOM 912 C C . GLU A 1 117 ? -6.774 14.995 -0.238 1.00 87.69 117 GLU A C 1
ATOM 914 O O . GLU A 1 117 ? -6.505 13.853 0.134 1.00 87.69 117 GLU A O 1
ATOM 919 N N . ILE A 1 118 ? -7.389 15.855 0.585 1.00 90.88 118 ILE A N 1
ATOM 920 C CA . ILE A 1 118 ? -7.821 15.469 1.940 1.00 90.88 118 ILE A CA 1
ATOM 921 C C . ILE A 1 118 ? -8.861 14.345 1.875 1.00 90.88 118 ILE A C 1
ATOM 923 O O . ILE A 1 118 ? -8.808 13.409 2.683 1.00 90.88 118 ILE A O 1
ATOM 927 N N . ALA A 1 119 ? -9.818 14.424 0.949 1.00 94.62 119 ALA A N 1
ATOM 928 C CA . ALA A 1 119 ? -10.835 13.393 0.773 1.00 94.62 119 ALA A CA 1
ATOM 929 C C . ALA A 1 119 ? -10.213 12.063 0.320 1.00 94.62 119 ALA A C 1
ATOM 931 O O . ALA A 1 119 ? -10.561 11.011 0.857 1.00 94.62 119 ALA A O 1
ATOM 932 N N . GLU A 1 120 ? -9.247 12.100 -0.595 1.00 94.75 120 GLU A N 1
ATOM 933 C CA . GLU A 1 120 ? -8.540 10.917 -1.085 1.00 94.75 120 GLU A CA 1
ATOM 934 C C . GLU A 1 120 ? -7.646 10.280 -0.015 1.00 94.75 120 GLU A C 1
ATOM 936 O O . GLU A 1 120 ? -7.700 9.060 0.168 1.00 94.75 120 GLU A O 1
ATOM 941 N N . ASN A 1 121 ? -6.930 11.085 0.778 1.00 94.62 121 ASN A N 1
ATOM 942 C CA . ASN A 1 121 ? -6.179 10.618 1.948 1.00 94.62 121 ASN A CA 1
ATOM 943 C C . ASN A 1 121 ? -7.096 9.877 2.929 1.00 94.62 121 ASN A C 1
ATOM 945 O O . ASN A 1 121 ? -6.782 8.781 3.403 1.00 94.62 121 ASN A O 1
ATOM 949 N N . ASN A 1 122 ? -8.263 10.456 3.224 1.00 96.69 122 ASN A N 1
ATOM 950 C CA . ASN A 1 122 ? -9.239 9.838 4.116 1.00 96.69 122 ASN A CA 1
ATOM 951 C C . ASN A 1 122 ? -9.821 8.548 3.538 1.00 96.69 122 ASN A C 1
ATOM 953 O O . ASN A 1 122 ? -9.922 7.571 4.280 1.00 96.69 122 ASN A O 1
ATOM 957 N N . ALA A 1 123 ? -10.154 8.529 2.246 1.00 97.75 123 ALA A N 1
ATOM 958 C CA . ALA A 1 123 ? -10.677 7.351 1.564 1.00 97.75 123 ALA A CA 1
ATOM 959 C C . ALA A 1 123 ? -9.660 6.201 1.554 1.00 97.75 123 ALA A C 1
ATOM 961 O O . ALA A 1 123 ? -10.026 5.052 1.803 1.00 97.75 123 ALA A O 1
ATOM 962 N N . PHE A 1 124 ? -8.376 6.499 1.333 1.00 97.81 124 PHE A N 1
ATOM 963 C CA . PHE A 1 124 ? -7.310 5.508 1.443 1.00 97.81 124 PHE A CA 1
ATOM 964 C C . PHE A 1 124 ? -7.194 4.953 2.865 1.00 97.81 124 PHE A C 1
ATOM 966 O O . PHE A 1 124 ? -7.163 3.734 3.037 1.00 97.81 124 PHE A O 1
ATOM 973 N N . LEU A 1 125 ? -7.182 5.821 3.883 1.00 98.19 125 LEU A N 1
ATOM 974 C CA . LEU A 1 125 ? -7.134 5.382 5.279 1.00 98.19 125 LEU A CA 1
ATOM 975 C C . LEU A 1 125 ? -8.336 4.507 5.647 1.00 98.19 125 LEU A C 1
ATOM 977 O O . LEU A 1 125 ? -8.151 3.478 6.292 1.00 98.19 125 LEU A O 1
ATOM 981 N N . ASP A 1 126 ? -9.545 4.873 5.221 1.00 98.25 126 ASP A N 1
ATOM 982 C CA . ASP A 1 126 ? -10.744 4.061 5.456 1.00 98.25 126 ASP A CA 1
ATOM 983 C C . ASP A 1 126 ? -10.631 2.689 4.784 1.00 98.25 126 ASP A C 1
ATOM 985 O O . ASP A 1 126 ? -10.876 1.666 5.425 1.00 98.25 126 ASP A O 1
ATOM 989 N N . ALA A 1 127 ? -10.175 2.652 3.528 1.00 98.19 127 ALA A N 1
ATOM 990 C CA . ALA A 1 127 ? -9.996 1.410 2.786 1.00 98.19 127 ALA A CA 1
ATOM 991 C C . ALA A 1 127 ? -8.978 0.474 3.455 1.00 98.19 127 ALA A C 1
ATOM 993 O O . ALA A 1 127 ? -9.242 -0.722 3.587 1.00 98.19 127 ALA A O 1
ATOM 994 N N . ILE A 1 128 ? -7.821 0.985 3.897 1.00 98.00 128 ILE A N 1
ATOM 995 C CA . ILE A 1 128 ? -6.819 0.131 4.548 1.00 98.00 128 ILE A CA 1
ATOM 996 C C . ILE A 1 128 ? -7.271 -0.299 5.943 1.00 98.00 128 ILE A C 1
ATOM 998 O O . ILE A 1 128 ? -7.037 -1.450 6.302 1.00 98.00 128 ILE A O 1
ATOM 1002 N N . LEU A 1 129 ? -7.934 0.569 6.718 1.00 98.25 129 LEU A N 1
ATOM 1003 C CA . LEU A 1 129 ? -8.378 0.263 8.084 1.00 98.25 129 LEU A CA 1
ATOM 1004 C C . LEU A 1 129 ? -9.440 -0.841 8.129 1.00 98.25 129 LEU A C 1
ATOM 1006 O O . LEU A 1 129 ? -9.546 -1.535 9.142 1.00 98.25 129 LEU A O 1
ATOM 1010 N N . ASP A 1 130 ? -10.179 -1.054 7.040 1.00 97.94 130 ASP A N 1
ATOM 1011 C CA . ASP A 1 130 ? -11.120 -2.168 6.948 1.00 97.94 130 ASP A CA 1
ATOM 1012 C C . ASP A 1 130 ? -10.441 -3.531 6.685 1.00 97.94 130 ASP A C 1
ATOM 1014 O O . ASP A 1 130 ? -11.017 -4.594 6.934 1.00 97.94 130 ASP A O 1
ATOM 1018 N N . THR A 1 131 ? -9.174 -3.547 6.268 1.00 98.31 131 THR A N 1
ATOM 1019 C CA . THR A 1 131 ? -8.454 -4.803 6.013 1.00 98.31 131 THR A CA 1
ATOM 1020 C C . THR A 1 131 ? -8.123 -5.563 7.300 1.00 98.31 131 THR A C 1
ATOM 1022 O O . THR A 1 131 ? -7.857 -4.985 8.358 1.00 98.31 131 THR A O 1
ATOM 1025 N N . ALA A 1 132 ? -8.052 -6.895 7.204 1.00 98.56 132 ALA A N 1
ATOM 1026 C CA . ALA A 1 132 ? -7.591 -7.737 8.309 1.00 98.56 132 ALA A CA 1
ATOM 1027 C C . ALA A 1 132 ? -6.149 -7.399 8.739 1.00 98.56 132 ALA A C 1
ATOM 1029 O O . ALA A 1 132 ? -5.832 -7.447 9.929 1.00 98.56 132 ALA A O 1
ATOM 1030 N N . VAL A 1 133 ? -5.303 -6.992 7.785 1.00 98.50 133 VAL A N 1
ATOM 1031 C CA . VAL A 1 133 ? -3.923 -6.541 8.020 1.00 98.50 133 VAL A CA 1
ATOM 1032 C C . VAL A 1 133 ? -3.902 -5.351 8.980 1.00 98.50 133 VAL A C 1
ATOM 1034 O O . VAL A 1 133 ? -3.276 -5.422 10.039 1.00 98.50 133 VAL A O 1
ATOM 1037 N N . MET A 1 134 ? -4.629 -4.274 8.673 1.00 98.19 134 MET A N 1
ATOM 1038 C CA . MET A 1 134 ? -4.624 -3.083 9.529 1.00 98.19 134 MET A CA 1
ATOM 1039 C C . MET A 1 134 ? -5.334 -3.306 10.858 1.00 98.19 134 MET A C 1
ATOM 1041 O O . MET A 1 134 ? -4.856 -2.815 11.880 1.00 98.19 134 MET A O 1
ATOM 1045 N N . LYS A 1 135 ? -6.412 -4.100 10.886 1.00 98.56 135 LYS A N 1
ATOM 1046 C CA . LYS A 1 135 ? -7.074 -4.502 12.138 1.00 98.56 135 LYS A CA 1
ATOM 1047 C C . LYS A 1 135 ? -6.091 -5.227 13.066 1.00 98.56 135 LYS A C 1
ATOM 1049 O O . LYS A 1 135 ? -5.997 -4.903 14.252 1.00 98.56 135 LYS A O 1
ATOM 1054 N N . ARG A 1 136 ? -5.284 -6.150 12.531 1.00 98.56 136 ARG A N 1
ATOM 1055 C CA . ARG A 1 136 ? -4.265 -6.878 13.302 1.00 98.56 136 ARG A CA 1
ATOM 1056 C C . ARG A 1 136 ? -3.095 -5.990 13.734 1.00 98.56 136 ARG A C 1
ATOM 1058 O O . ARG A 1 136 ? -2.623 -6.126 14.869 1.00 98.56 136 ARG A O 1
ATOM 1065 N N . ALA A 1 137 ? -2.641 -5.086 12.865 1.00 98.31 137 ALA A N 1
ATOM 1066 C CA . ALA A 1 137 ? -1.594 -4.114 13.178 1.00 98.31 137 ALA A CA 1
ATOM 1067 C C . ALA A 1 137 ? -2.036 -3.148 14.290 1.00 98.31 137 ALA A C 1
ATOM 1069 O O . ALA A 1 137 ? -1.287 -2.910 15.238 1.00 98.31 137 ALA A O 1
ATOM 1070 N N . HIS A 1 138 ? -3.279 -2.664 14.241 1.00 98.50 138 HIS A N 1
ATOM 1071 C CA . HIS A 1 138 ? -3.859 -1.805 15.274 1.00 98.50 138 HIS A CA 1
ATOM 1072 C C . HIS A 1 138 ? -3.883 -2.502 16.637 1.00 98.50 138 HIS A C 1
ATOM 1074 O O . HIS A 1 138 ? -3.375 -1.955 17.614 1.00 98.50 138 HIS A O 1
ATOM 1080 N N . GLN A 1 139 ? -4.357 -3.752 16.696 1.00 98.44 139 GLN A N 1
ATOM 1081 C CA . GLN A 1 139 ? -4.333 -4.568 17.920 1.00 98.44 139 GLN A CA 1
ATOM 1082 C C . GLN A 1 139 ? -2.919 -4.735 18.492 1.00 98.44 139 GLN A C 1
ATOM 1084 O O . GLN A 1 139 ? -2.716 -4.636 19.704 1.00 98.44 139 GLN A O 1
ATOM 1089 N N . TYR A 1 140 ? -1.927 -4.965 17.627 1.00 98.25 140 TYR A N 1
ATOM 1090 C CA . TYR A 1 140 ? -0.529 -5.046 18.041 1.00 98.25 140 TYR A CA 1
ATOM 1091 C C . TYR A 1 140 ? -0.042 -3.725 18.655 1.00 98.25 140 TYR A C 1
ATOM 1093 O O . TYR A 1 140 ? 0.528 -3.728 19.748 1.00 98.25 140 TYR A O 1
ATOM 1101 N N . LEU A 1 141 ? -0.313 -2.592 18.003 1.00 98.19 141 LEU A N 1
ATOM 1102 C CA . LEU A 1 141 ? 0.099 -1.270 18.481 1.00 98.19 141 LEU A CA 1
ATOM 1103 C C . LEU A 1 141 ? -0.585 -0.884 19.798 1.00 98.19 141 LEU A C 1
ATOM 1105 O O . LEU A 1 141 ? 0.070 -0.308 20.668 1.00 98.19 141 LEU A O 1
ATOM 1109 N N . ILE A 1 142 ? -1.855 -1.256 19.991 1.00 98.12 142 ILE A N 1
ATOM 1110 C CA . ILE A 1 142 ? -2.556 -1.100 21.274 1.00 98.12 142 ILE A CA 1
ATOM 1111 C C . ILE A 1 142 ? -1.828 -1.889 22.367 1.00 98.12 142 ILE A C 1
ATOM 1113 O O . ILE A 1 142 ? -1.483 -1.325 23.403 1.00 98.12 142 ILE A O 1
ATOM 1117 N N . LYS A 1 143 ? -1.523 -3.173 22.125 1.00 97.81 143 LYS A N 1
ATOM 1118 C CA . LYS A 1 143 ? -0.819 -4.035 23.094 1.00 97.81 143 LYS A CA 1
ATOM 1119 C C . LYS A 1 143 ? 0.566 -3.493 23.463 1.00 97.81 143 LYS A C 1
ATOM 1121 O O . LYS A 1 143 ? 1.014 -3.675 24.590 1.00 97.81 143 LYS A O 1
ATOM 1126 N N . LYS A 1 144 ? 1.245 -2.820 22.530 1.00 97.38 144 LYS A N 1
ATOM 1127 C CA . LYS A 1 144 ? 2.543 -2.164 22.762 1.00 97.38 144 LYS A CA 1
ATOM 1128 C C . LYS A 1 144 ? 2.433 -0.766 23.385 1.00 97.38 144 LYS A C 1
ATOM 1130 O O . LYS A 1 144 ? 3.462 -0.125 23.591 1.00 97.38 144 LYS A O 1
ATOM 1135 N N . GLY A 1 145 ? 1.222 -0.271 23.652 1.00 97.38 145 GLY A N 1
ATOM 1136 C CA . GLY A 1 145 ? 0.993 1.079 24.175 1.00 97.38 145 GLY A CA 1
ATOM 1137 C C . GLY A 1 145 ? 1.361 2.193 23.187 1.00 97.38 145 GLY A C 1
ATOM 1138 O O . GLY A 1 145 ? 1.684 3.300 23.607 1.00 97.38 145 GLY A O 1
ATOM 1139 N N . LYS A 1 146 ? 1.363 1.902 21.880 1.00 97.25 146 LYS A N 1
ATOM 1140 C CA . LYS A 1 146 ? 1.754 2.832 20.803 1.00 97.25 146 LYS A CA 1
ATOM 1141 C C . LYS A 1 146 ? 0.570 3.477 20.080 1.00 97.25 146 LYS A C 1
ATOM 1143 O O . LYS A 1 146 ? 0.766 4.462 19.372 1.00 97.25 146 LYS A O 1
ATOM 1148 N N . SER A 1 147 ? -0.640 2.961 20.289 1.00 96.88 147 SER A N 1
ATOM 1149 C CA . SER A 1 147 ? -1.879 3.507 19.729 1.00 96.88 147 SER A CA 1
ATOM 1150 C C . SER A 1 147 ? -3.039 3.365 20.708 1.00 96.88 147 SER A C 1
ATOM 1152 O O . SER A 1 147 ? -3.036 2.499 21.584 1.00 96.88 147 SER A O 1
ATOM 1154 N N . LYS A 1 148 ? -4.045 4.229 20.558 1.00 96.62 148 LYS A N 1
ATOM 1155 C CA . LYS A 1 148 ? -5.309 4.147 21.300 1.00 96.62 148 LYS A CA 1
ATOM 1156 C C . LYS A 1 148 ? -6.210 3.075 20.683 1.00 96.62 148 LYS A C 1
ATOM 1158 O O . LYS A 1 148 ? -6.106 2.803 19.490 1.00 96.62 148 LYS A O 1
ATOM 1163 N N . SER A 1 149 ? -7.096 2.484 21.484 1.00 97.19 149 SER A N 1
ATOM 1164 C CA . SER A 1 149 ? -8.063 1.483 21.008 1.00 97.19 149 SER A CA 1
ATOM 1165 C C . SER A 1 149 ? -9.178 2.072 20.144 1.00 97.19 149 SER A C 1
ATOM 1167 O O . SER A 1 149 ? -9.740 1.365 19.315 1.00 97.19 149 SER A O 1
ATOM 1169 N N . ASP A 1 150 ? -9.476 3.361 20.308 1.00 98.06 150 ASP A N 1
ATOM 1170 C CA . ASP A 1 150 ? -10.445 4.082 19.486 1.00 98.06 150 ASP A CA 1
ATOM 1171 C C . ASP A 1 150 ? -9.963 4.195 18.031 1.00 98.06 150 ASP A C 1
ATOM 1173 O O . ASP A 1 150 ? -8.905 4.768 17.751 1.00 98.06 150 ASP A O 1
ATOM 1177 N N . LEU A 1 151 ? -10.755 3.658 17.100 1.00 97.19 151 LEU A N 1
ATOM 1178 C CA . LEU A 1 151 ? -10.394 3.585 15.684 1.00 97.19 151 LEU A CA 1
ATOM 1179 C C . LEU A 1 151 ? -10.247 4.975 15.056 1.00 97.19 151 LEU A C 1
ATOM 1181 O O . LEU A 1 151 ? -9.355 5.185 14.239 1.00 97.19 151 LEU A O 1
ATOM 1185 N N . ARG A 1 152 ? -11.067 5.947 15.473 1.00 97.81 152 ARG A N 1
ATOM 1186 C CA . ARG A 1 152 ? -10.982 7.326 14.975 1.00 97.81 152 ARG A CA 1
ATOM 1187 C C . ARG A 1 152 ? -9.676 7.994 15.403 1.00 97.81 152 ARG A C 1
ATOM 1189 O O . ARG A 1 152 ? -9.014 8.620 14.583 1.00 97.81 152 ARG A O 1
ATOM 1196 N N . GLN A 1 153 ? -9.263 7.827 16.659 1.00 97.94 153 GLN A N 1
ATOM 1197 C CA . GLN A 1 153 ? -7.952 8.286 17.123 1.00 97.94 153 GLN A CA 1
ATOM 1198 C C . GLN A 1 153 ? -6.803 7.590 16.394 1.00 97.94 153 GLN A C 1
ATOM 1200 O O . GLN A 1 153 ? -5.818 8.247 16.068 1.00 97.94 153 GLN A O 1
ATOM 1205 N N . PHE A 1 154 ? -6.924 6.294 16.096 1.00 98.00 154 PHE A N 1
ATOM 1206 C CA . PHE A 1 154 ? -5.913 5.589 15.311 1.00 98.00 154 PHE A CA 1
ATOM 1207 C C . PHE A 1 154 ? -5.843 6.092 13.862 1.00 98.00 154 PHE A C 1
ATOM 1209 O O . PHE A 1 154 ? -4.748 6.353 13.368 1.00 98.00 154 PHE A O 1
ATOM 1216 N N . LYS A 1 155 ? -6.987 6.334 13.209 1.00 98.19 155 LYS A N 1
ATOM 1217 C CA . LYS A 1 155 ? -7.043 6.972 11.884 1.00 98.19 155 LYS A CA 1
ATOM 1218 C C . LYS A 1 155 ? -6.368 8.343 11.902 1.00 98.19 155 LYS A C 1
ATOM 1220 O O . LYS A 1 155 ? -5.530 8.611 11.050 1.00 98.19 155 LYS A O 1
ATOM 1225 N N . ASN A 1 156 ? -6.662 9.175 12.901 1.00 97.31 156 ASN A N 1
ATOM 1226 C CA . ASN A 1 156 ? -6.032 10.491 13.051 1.00 97.31 156 ASN A CA 1
ATOM 1227 C C . ASN A 1 156 ? -4.518 10.385 13.289 1.00 97.31 156 ASN A C 1
ATOM 1229 O O . ASN A 1 156 ? -3.755 11.178 12.742 1.00 97.31 156 ASN A O 1
ATOM 1233 N N . GLN A 1 157 ? -4.074 9.396 14.072 1.00 97.25 157 GLN A N 1
ATOM 1234 C CA . GLN A 1 157 ? -2.654 9.110 14.278 1.00 97.25 157 GLN A CA 1
ATOM 1235 C C . GLN A 1 157 ? -1.969 8.752 12.951 1.00 97.25 157 GLN A C 1
ATOM 1237 O O . GLN A 1 157 ? -0.919 9.309 12.645 1.00 97.25 157 GLN A O 1
ATOM 1242 N N . LEU A 1 158 ? -2.561 7.859 12.150 1.00 97.25 158 LEU A N 1
ATOM 1243 C CA . LEU A 1 158 ? -2.049 7.509 10.821 1.00 97.25 158 LEU A CA 1
ATOM 1244 C C . LEU A 1 158 ? -2.031 8.723 9.892 1.00 97.25 158 LEU A C 1
ATOM 1246 O O . LEU A 1 158 ? -1.018 8.966 9.245 1.00 97.25 158 LEU A O 1
ATOM 1250 N N . TYR A 1 159 ? -3.110 9.508 9.876 1.00 95.81 159 TYR A N 1
ATOM 1251 C CA . TYR A 1 159 ? -3.195 10.711 9.056 1.00 95.81 159 TYR A CA 1
ATOM 1252 C C . TYR A 1 159 ? -2.051 11.678 9.369 1.00 95.81 159 TYR A C 1
ATOM 1254 O O . TYR A 1 159 ? -1.355 12.133 8.468 1.00 95.81 159 TYR A O 1
ATOM 1262 N N . TYR A 1 160 ? -1.810 11.940 10.654 1.00 92.44 160 TYR A N 1
ATOM 1263 C CA . TYR A 1 160 ? -0.741 12.832 11.090 1.00 92.44 160 TYR A CA 1
ATOM 1264 C C . TYR A 1 160 ? 0.654 12.303 10.731 1.00 92.44 160 TYR A C 1
ATOM 1266 O O . TYR A 1 160 ? 1.524 13.086 10.375 1.00 92.44 160 TYR A O 1
ATOM 1274 N N . MET A 1 161 ? 0.885 10.991 10.829 1.00 92.25 161 MET A N 1
ATOM 1275 C CA . MET A 1 161 ? 2.191 10.405 10.502 1.00 92.25 161 MET A CA 1
ATOM 1276 C C . MET A 1 161 ? 2.485 10.408 8.999 1.00 92.25 161 MET A C 1
ATOM 1278 O O . MET A 1 161 ? 3.636 10.591 8.616 1.00 92.25 161 MET A O 1
ATOM 1282 N N . TRP A 1 162 ? 1.471 10.186 8.160 1.00 92.62 162 TRP A N 1
ATOM 1283 C CA . TRP A 1 162 ? 1.669 9.941 6.730 1.00 92.62 162 TRP A CA 1
ATOM 1284 C C . TRP A 1 162 ? 1.366 11.147 5.842 1.00 92.62 162 TRP A C 1
ATOM 1286 O O . TRP A 1 162 ? 2.086 11.357 4.876 1.00 92.62 162 TRP A O 1
ATOM 1296 N N . PHE A 1 163 ? 0.350 11.950 6.164 1.00 90.19 163 PHE A N 1
ATOM 1297 C CA . PHE A 1 163 ? -0.161 12.999 5.268 1.00 90.19 163 PHE A CA 1
ATOM 1298 C C . PHE A 1 163 ? 0.040 14.420 5.787 1.00 90.19 163 PHE A C 1
ATOM 1300 O O . PHE A 1 163 ? -0.252 15.379 5.077 1.00 90.19 163 PHE A O 1
ATOM 1307 N N . ARG A 1 164 ? 0.517 14.592 7.026 1.00 85.56 164 ARG A N 1
ATOM 1308 C CA . ARG A 1 164 ? 0.897 15.922 7.499 1.00 85.56 164 ARG A CA 1
ATOM 1309 C C . ARG A 1 164 ? 2.184 16.355 6.804 1.00 85.56 164 ARG A C 1
ATOM 1311 O O . ARG A 1 164 ? 3.178 15.632 6.861 1.00 85.56 164 ARG A O 1
ATOM 1318 N N . LEU A 1 165 ? 2.157 17.553 6.229 1.00 80.88 165 LEU A N 1
ATOM 1319 C CA . LEU A 1 165 ? 3.344 18.170 5.663 1.00 80.88 165 LEU A CA 1
ATOM 1320 C C . LEU A 1 165 ? 4.327 18.579 6.773 1.00 80.88 165 LEU A C 1
ATOM 1322 O O . LEU A 1 165 ? 3.933 18.997 7.868 1.00 80.88 165 LEU A O 1
ATOM 1326 N N . TYR A 1 166 ? 5.619 18.435 6.511 1.00 71.69 166 TYR A N 1
ATOM 1327 C CA . TYR A 1 166 ? 6.693 18.930 7.364 1.00 71.69 166 TYR A CA 1
ATOM 1328 C C . TYR A 1 166 ? 7.733 19.680 6.532 1.00 71.69 166 TYR A C 1
ATOM 1330 O O . TYR A 1 166 ? 7.770 19.579 5.313 1.00 71.69 166 TYR A O 1
ATOM 1338 N N . HIS A 1 167 ? 8.566 20.471 7.210 1.00 66.25 167 HIS A N 1
ATOM 1339 C CA . HIS A 1 167 ? 9.601 21.269 6.559 1.00 66.25 167 HIS A CA 1
ATOM 1340 C C . HIS A 1 167 ? 10.825 20.396 6.288 1.00 66.25 167 HIS A C 1
ATOM 1342 O O . HIS A 1 167 ? 11.366 19.798 7.227 1.00 66.25 167 HIS A O 1
ATOM 1348 N N . ARG A 1 168 ? 11.294 20.354 5.039 1.00 59.69 168 ARG A N 1
ATOM 1349 C CA . ARG A 1 168 ? 12.543 19.667 4.691 1.00 59.69 168 ARG A CA 1
ATOM 1350 C C . ARG A 1 168 ? 13.792 20.495 5.020 1.00 59.69 168 ARG A C 1
ATOM 1352 O O . ARG A 1 168 ? 14.807 19.920 5.404 1.00 59.69 168 ARG A O 1
ATOM 1359 N N . ASP A 1 169 ? 13.685 21.827 4.972 1.00 53.69 169 ASP A N 1
ATOM 1360 C CA . ASP A 1 169 ? 14.765 22.774 5.278 1.00 53.69 169 ASP A CA 1
ATOM 1361 C C . ASP A 1 169 ? 14.334 23.901 6.228 1.00 53.69 169 ASP A C 1
ATOM 1363 O O . ASP A 1 169 ? 13.184 24.334 6.248 1.00 53.69 169 ASP A O 1
ATOM 1367 N N . ARG A 1 170 ? 15.299 24.445 6.987 1.00 51.09 170 ARG A N 1
ATOM 1368 C CA . ARG A 1 170 ? 15.098 25.547 7.957 1.00 51.09 170 ARG A CA 1
ATOM 1369 C C . ARG A 1 170 ? 14.564 26.854 7.347 1.00 51.09 170 ARG A C 1
ATOM 1371 O O . ARG A 1 170 ? 14.218 27.761 8.099 1.00 51.09 170 ARG A O 1
ATOM 1378 N N . THR A 1 171 ? 14.546 26.965 6.022 1.00 48.25 171 THR A N 1
ATOM 1379 C CA . THR A 1 171 ? 14.209 28.183 5.268 1.00 48.25 171 THR A CA 1
ATOM 1380 C C . THR A 1 171 ? 13.116 27.980 4.208 1.00 48.25 171 THR A C 1
ATOM 1382 O O . THR A 1 171 ? 12.778 28.944 3.528 1.00 48.25 171 THR A O 1
ATOM 1385 N N . GLY A 1 172 ? 12.588 26.760 4.039 1.00 51.97 172 GLY A N 1
ATOM 1386 C CA . GLY A 1 172 ? 11.529 26.426 3.069 1.00 51.97 172 GLY A CA 1
ATOM 1387 C C . GLY A 1 172 ? 10.142 26.307 3.714 1.00 51.97 172 GLY A C 1
ATOM 1388 O O . GLY A 1 172 ? 10.046 26.281 4.936 1.00 51.97 172 GLY A O 1
ATOM 1389 N N . GLY A 1 173 ? 9.073 26.266 2.910 1.00 53.56 173 GLY A N 1
ATOM 1390 C CA . GLY A 1 173 ? 7.707 25.988 3.387 1.00 53.56 173 GLY A CA 1
ATOM 1391 C C . GLY A 1 173 ? 7.488 24.511 3.750 1.00 53.56 173 GLY A C 1
ATOM 1392 O O . GLY A 1 173 ? 8.385 23.693 3.574 1.00 53.56 173 GLY A O 1
ATOM 1393 N N . GLU A 1 174 ? 6.301 24.165 4.262 1.00 57.72 174 GLU A N 1
ATOM 1394 C CA . GLU A 1 174 ? 5.874 22.763 4.405 1.00 57.72 174 GLU A CA 1
ATOM 1395 C C . GLU A 1 174 ? 5.702 22.154 3.004 1.00 57.72 174 GLU A C 1
ATOM 1397 O O . GLU A 1 174 ? 4.766 22.528 2.301 1.00 57.72 174 GLU A O 1
ATOM 1402 N N . ASP A 1 175 ? 6.619 21.280 2.585 1.00 66.69 175 ASP A N 1
ATOM 1403 C CA . ASP A 1 175 ? 6.733 20.846 1.185 1.00 66.69 175 ASP A CA 1
ATOM 1404 C C . ASP A 1 175 ? 6.819 19.329 0.986 1.00 66.69 175 ASP A C 1
ATOM 1406 O O . ASP A 1 175 ? 6.978 18.895 -0.148 1.00 66.69 175 ASP A O 1
ATOM 1410 N N . SER A 1 176 ? 6.759 18.524 2.056 1.00 71.56 176 SER A N 1
ATOM 1411 C CA . SER A 1 176 ? 6.786 17.066 1.919 1.00 71.56 176 SER A CA 1
ATOM 1412 C C . SER A 1 176 ? 6.066 16.324 3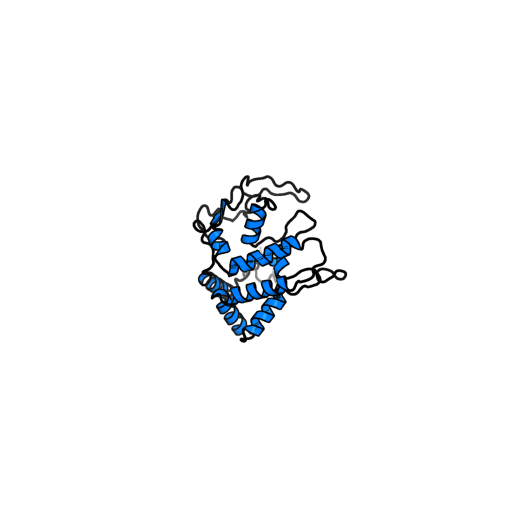.045 1.00 71.56 176 SER A C 1
ATOM 1414 O O . SER A 1 176 ? 5.910 16.833 4.158 1.00 71.56 176 SER A O 1
ATOM 1416 N N . SER A 1 177 ? 5.636 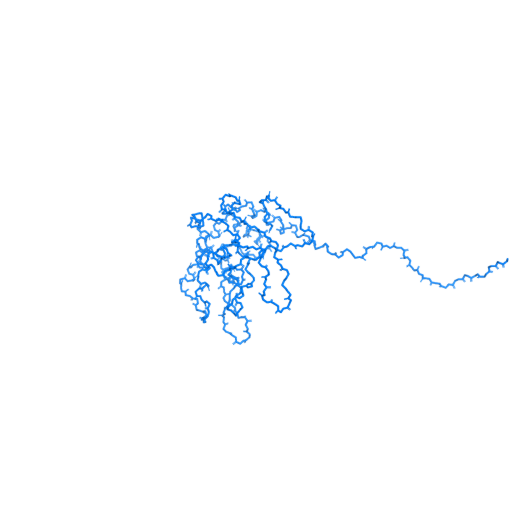15.090 2.769 1.00 84.00 177 SER A N 1
ATOM 1417 C CA . SER A 1 177 ? 4.929 14.208 3.709 1.00 84.00 177 SER A CA 1
ATOM 1418 C C . SER A 1 177 ? 5.582 12.828 3.836 1.00 84.00 177 SER A C 1
ATOM 1420 O O . SER A 1 177 ? 6.326 12.375 2.968 1.00 84.00 177 SER A O 1
ATOM 1422 N N . GLY A 1 178 ? 5.261 12.103 4.914 1.00 85.50 178 GLY A N 1
ATOM 1423 C CA . GLY A 1 178 ? 5.758 10.735 5.101 1.00 85.50 178 GLY A CA 1
ATOM 1424 C C . GLY A 1 178 ? 5.298 9.778 3.995 1.00 85.50 178 GLY A C 1
ATOM 1425 O O . GLY A 1 178 ? 6.023 8.849 3.640 1.00 85.50 178 GLY A O 1
ATOM 1426 N N . PHE A 1 179 ? 4.103 10.002 3.436 1.00 88.12 179 PHE A N 1
ATOM 1427 C CA . PHE A 1 179 ? 3.576 9.214 2.327 1.00 88.12 179 PHE A CA 1
ATOM 1428 C C . PHE A 1 179 ? 4.405 9.422 1.063 1.00 88.12 179 PHE A C 1
ATOM 1430 O O . PHE A 1 179 ? 4.834 8.444 0.456 1.00 88.12 179 PHE A O 1
ATOM 1437 N N . GLU A 1 180 ? 4.669 10.675 0.703 1.00 81.19 180 GLU A N 1
ATOM 1438 C CA . GLU A 1 180 ? 5.499 11.021 -0.449 1.00 81.19 180 GLU A CA 1
ATOM 1439 C C . GLU A 1 180 ? 6.889 10.381 -0.329 1.00 81.19 180 GLU A C 1
ATOM 1441 O O . GLU A 1 180 ? 7.310 9.621 -1.204 1.00 81.19 180 GLU A O 1
ATOM 1446 N N . HIS A 1 181 ? 7.547 10.575 0.817 1.00 80.56 181 HIS A N 1
ATOM 1447 C CA . HIS A 1 181 ? 8.892 10.063 1.062 1.00 80.56 181 HIS A CA 1
ATOM 1448 C C . HIS A 1 181 ? 8.997 8.533 0.915 1.00 80.56 181 HIS A C 1
ATOM 1450 O O . HIS A 1 181 ? 9.976 8.027 0.371 1.00 80.56 181 HIS A O 1
ATOM 1456 N N . VAL A 1 182 ? 8.001 7.778 1.395 1.00 84.12 182 VAL A N 1
ATOM 1457 C CA . VAL A 1 182 ? 8.056 6.304 1.423 1.00 84.12 182 VAL A CA 1
ATOM 1458 C C . VAL A 1 182 ? 7.458 5.652 0.174 1.00 84.12 182 VAL A C 1
ATOM 1460 O O . VAL A 1 182 ? 7.951 4.611 -0.265 1.00 84.12 182 VAL A O 1
ATOM 1463 N N . PHE A 1 183 ? 6.373 6.203 -0.375 1.00 84.44 183 PHE A N 1
ATOM 1464 C CA . PHE A 1 183 ? 5.582 5.544 -1.420 1.00 84.44 183 PHE A CA 1
ATOM 1465 C C . PHE A 1 183 ? 5.739 6.159 -2.808 1.00 84.44 183 PHE A C 1
ATOM 1467 O O . PHE A 1 183 ? 5.657 5.415 -3.786 1.00 84.44 183 PHE A O 1
ATOM 1474 N N . VAL A 1 184 ? 5.975 7.468 -2.900 1.00 80.88 184 VAL A N 1
ATOM 1475 C CA . VAL A 1 184 ? 6.180 8.163 -4.182 1.00 80.88 184 VAL A CA 1
ATOM 1476 C C . VAL A 1 184 ? 7.659 8.111 -4.571 1.00 80.88 184 VAL A C 1
ATOM 1478 O O . VAL A 1 184 ? 7.983 7.804 -5.718 1.00 80.88 184 VAL A O 1
ATOM 1481 N N . GLY A 1 185 ? 8.546 8.298 -3.588 1.00 69.25 185 GLY A N 1
ATOM 1482 C CA . GLY A 1 185 ? 9.991 8.406 -3.779 1.00 69.25 185 GLY A CA 1
ATOM 1483 C C . GLY A 1 185 ? 10.425 9.861 -3.967 1.00 69.25 185 GLY A C 1
ATOM 1484 O O . GLY A 1 185 ? 9.644 10.713 -4.380 1.00 69.25 185 GLY A O 1
ATOM 1485 N N . GLU A 1 186 ? 11.683 10.165 -3.650 1.00 62.75 186 GLU A N 1
ATOM 1486 C CA . GLU A 1 186 ? 12.204 11.527 -3.756 1.00 62.75 186 GLU A CA 1
ATOM 1487 C C . GLU A 1 186 ? 12.771 11.776 -5.157 1.00 62.75 186 GLU A C 1
ATOM 1489 O O . GLU A 1 186 ? 13.697 11.091 -5.606 1.00 62.75 186 GLU A O 1
ATOM 1494 N N . THR A 1 187 ? 12.253 12.798 -5.840 1.00 49.66 187 THR A N 1
ATOM 1495 C CA . THR A 1 187 ? 12.829 13.270 -7.104 1.00 49.66 187 THR A CA 1
ATOM 1496 C C . THR A 1 187 ? 13.897 14.311 -6.791 1.00 49.66 187 THR A C 1
ATOM 1498 O O . THR A 1 187 ? 13.579 15.454 -6.467 1.00 49.66 187 THR A O 1
ATOM 1501 N N . GLN A 1 188 ? 15.180 13.954 -6.888 1.00 41.06 188 GLN A N 1
ATOM 1502 C CA . GLN A 1 188 ? 16.245 14.948 -6.773 1.00 41.06 188 GLN A CA 1
ATOM 1503 C C . GLN A 1 188 ? 16.534 15.521 -8.166 1.00 41.06 188 GLN A C 1
ATOM 1505 O O . GLN A 1 188 ? 17.048 14.837 -9.048 1.00 41.06 188 GLN A O 1
ATOM 1510 N N . SER A 1 189 ? 16.175 16.790 -8.372 1.00 40.44 189 SER A N 1
ATOM 1511 C CA . SER A 1 189 ? 16.590 17.602 -9.525 1.00 40.44 189 SER A CA 1
ATOM 1512 C C . SER A 1 189 ? 16.391 16.938 -10.900 1.00 40.44 189 SER A C 1
ATOM 1514 O O . SER A 1 189 ? 17.307 16.871 -11.720 1.00 40.44 189 SER A O 1
ATOM 1516 N N . GLY A 1 190 ? 15.160 16.493 -11.165 1.00 43.25 190 GLY A N 1
ATOM 1517 C CA . GLY A 1 190 ? 14.608 16.426 -12.521 1.00 43.25 190 GLY A CA 1
ATOM 1518 C C . GLY A 1 190 ? 15.052 15.272 -13.419 1.00 43.25 190 GLY A C 1
ATOM 1519 O O . GLY A 1 190 ? 14.976 15.436 -14.638 1.00 43.25 190 GLY A O 1
ATOM 1520 N N . ARG A 1 191 ? 15.512 14.139 -12.862 1.00 45.69 191 ARG A N 1
ATOM 1521 C CA . ARG A 1 191 ? 15.630 12.861 -13.606 1.00 45.69 191 ARG A CA 1
ATOM 1522 C C . ARG A 1 191 ? 16.027 11.637 -12.775 1.00 45.69 191 ARG A C 1
ATOM 1524 O O . ARG A 1 191 ? 15.845 10.523 -13.251 1.00 45.69 191 ARG A O 1
ATOM 1531 N N . ASP A 1 192 ? 16.554 11.828 -11.568 1.00 47.38 192 ASP A N 1
ATOM 1532 C CA . ASP A 1 192 ? 17.028 10.729 -10.726 1.00 47.38 192 ASP A CA 1
ATOM 1533 C C . ASP A 1 192 ? 16.010 10.476 -9.592 1.00 47.38 192 ASP A C 1
ATOM 1535 O O . ASP A 1 192 ? 15.894 11.273 -8.657 1.00 47.38 192 ASP A O 1
ATOM 1539 N N . ILE A 1 193 ? 15.243 9.380 -9.689 1.00 55.22 193 ILE A N 1
ATOM 1540 C CA . ILE A 1 193 ? 14.335 8.928 -8.621 1.00 55.22 193 ILE A CA 1
ATOM 1541 C C . ILE A 1 193 ? 15.164 8.155 -7.589 1.00 55.22 193 ILE A C 1
ATOM 1543 O O . ILE A 1 193 ? 15.721 7.094 -7.888 1.00 55.22 193 ILE A O 1
ATOM 1547 N N . MET A 1 194 ? 15.247 8.665 -6.361 1.00 51.34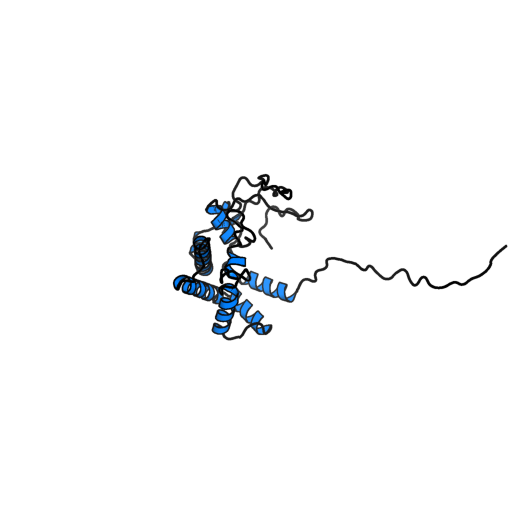 194 MET A N 1
ATOM 1548 C CA . MET A 1 194 ? 15.863 7.971 -5.228 1.00 51.34 194 MET A CA 1
ATOM 1549 C C . MET A 1 194 ? 14.781 7.484 -4.257 1.00 51.34 194 MET A C 1
ATOM 1551 O O . MET A 1 194 ? 13.791 8.164 -4.015 1.00 51.34 194 MET A O 1
ATOM 1555 N N . GLY A 1 195 ? 14.959 6.289 -3.685 1.00 57.44 195 GLY A N 1
ATOM 1556 C CA . GLY A 1 195 ? 14.041 5.765 -2.660 1.00 57.44 195 GLY A CA 1
ATOM 1557 C C . GLY A 1 195 ? 12.745 5.132 -3.184 1.00 57.44 195 GLY A C 1
ATOM 1558 O O . GLY A 1 195 ? 11.825 4.898 -2.406 1.00 57.44 195 GLY A O 1
ATOM 1559 N N . LEU A 1 196 ? 12.655 4.810 -4.480 1.00 68.19 196 LEU A N 1
ATOM 1560 C CA . LEU A 1 196 ? 11.493 4.110 -5.027 1.00 68.19 196 LEU A CA 1
ATOM 1561 C C . LEU A 1 196 ? 11.483 2.630 -4.609 1.00 68.19 196 LEU A C 1
ATOM 1563 O O . LEU A 1 196 ? 12.134 1.786 -5.225 1.00 68.19 196 LEU A O 1
ATOM 1567 N N . HIS A 1 197 ? 10.734 2.321 -3.551 1.00 77.12 197 HIS A N 1
ATOM 1568 C CA . HIS A 1 197 ? 10.612 0.966 -2.995 1.00 77.12 197 HIS A CA 1
ATOM 1569 C C . HIS A 1 197 ? 9.220 0.348 -3.179 1.00 77.12 197 HIS A C 1
ATOM 1571 O O . HIS A 1 197 ? 9.026 -0.842 -2.924 1.00 77.12 197 HIS A O 1
ATOM 1577 N N . ASN A 1 198 ? 8.242 1.128 -3.641 1.00 88.31 198 ASN A N 1
ATOM 1578 C CA . ASN A 1 198 ? 6.894 0.645 -3.896 1.00 88.31 198 ASN A CA 1
ATOM 1579 C C . ASN A 1 198 ? 6.778 0.036 -5.304 1.00 88.31 198 ASN A C 1
ATOM 1581 O O . ASN A 1 198 ? 6.964 0.723 -6.306 1.00 88.31 198 ASN A O 1
ATOM 1585 N N . TRP A 1 199 ? 6.427 -1.251 -5.385 1.00 91.56 199 TRP A N 1
ATOM 1586 C CA . TRP A 1 199 ? 6.361 -1.973 -6.662 1.00 91.56 199 TRP A CA 1
ATOM 1587 C C . TRP A 1 199 ? 5.273 -1.454 -7.616 1.00 91.56 199 TRP A C 1
ATOM 1589 O O . TRP A 1 199 ? 5.430 -1.586 -8.827 1.00 91.56 199 TRP A O 1
ATOM 1599 N N . ILE A 1 200 ? 4.191 -0.859 -7.098 1.00 92.31 200 ILE A N 1
ATOM 1600 C CA . ILE A 1 200 ? 3.117 -0.284 -7.924 1.00 92.31 200 ILE A CA 1
ATOM 1601 C C . ILE A 1 200 ? 3.615 0.997 -8.570 1.00 92.31 200 ILE A C 1
ATOM 1603 O O . ILE A 1 200 ? 3.498 1.137 -9.781 1.00 92.31 200 ILE A O 1
ATOM 1607 N N . GLN A 1 201 ? 4.218 1.895 -7.790 1.00 89.62 201 GLN A N 1
ATOM 1608 C CA . GLN A 1 201 ? 4.810 3.113 -8.331 1.00 89.62 201 GLN A CA 1
ATOM 1609 C C . GLN A 1 201 ? 5.924 2.775 -9.328 1.00 89.62 201 GLN A C 1
ATOM 1611 O O . GLN A 1 201 ? 5.949 3.340 -10.414 1.00 89.62 201 GLN A O 1
ATOM 1616 N N . PHE A 1 202 ? 6.774 1.782 -9.035 1.00 89.06 202 PHE A N 1
ATOM 1617 C CA . PHE A 1 202 ? 7.754 1.280 -10.004 1.00 89.06 202 PHE A CA 1
ATOM 1618 C C . PHE A 1 202 ? 7.088 0.835 -11.309 1.00 89.06 202 PHE A C 1
ATOM 1620 O O . PHE A 1 202 ? 7.492 1.279 -12.379 1.00 89.06 202 PHE A O 1
ATOM 1627 N N . TYR A 1 203 ? 6.053 -0.006 -11.229 1.00 92.12 203 TYR A N 1
ATOM 1628 C CA . TYR A 1 203 ? 5.315 -0.472 -12.402 1.00 92.12 203 TYR A CA 1
ATOM 1629 C C . TYR A 1 203 ? 4.696 0.684 -13.202 1.00 92.12 203 TYR A C 1
ATOM 1631 O O . TYR A 1 203 ? 4.808 0.708 -14.425 1.00 92.12 203 TYR A O 1
ATOM 1639 N N . LEU A 1 204 ? 4.054 1.647 -12.533 1.00 90.88 204 LEU A N 1
ATOM 1640 C CA . LEU A 1 204 ? 3.414 2.789 -13.189 1.00 90.88 204 LEU A CA 1
ATOM 1641 C C . LEU A 1 204 ? 4.441 3.692 -13.887 1.00 90.88 204 LEU A C 1
ATOM 1643 O O . LEU A 1 204 ? 4.222 4.068 -15.036 1.00 90.88 204 LEU A O 1
ATOM 1647 N N . GLN A 1 205 ? 5.569 3.977 -13.235 1.00 88.12 205 GLN A N 1
ATOM 1648 C CA . GLN A 1 205 ? 6.655 4.791 -13.791 1.00 88.12 205 GLN A CA 1
ATOM 1649 C C . GLN A 1 205 ? 7.356 4.089 -14.966 1.00 88.12 205 GLN A C 1
ATOM 1651 O O . GLN A 1 205 ? 7.606 4.707 -16.002 1.00 88.12 205 GLN A O 1
ATOM 1656 N N . GLU A 1 206 ? 7.612 2.781 -14.854 1.00 88.81 206 GLU A N 1
ATOM 1657 C CA . GLU A 1 206 ? 8.171 1.968 -15.942 1.00 88.81 206 GLU A CA 1
ATOM 1658 C C . GLU A 1 206 ? 7.214 1.922 -17.143 1.00 88.81 206 GLU A C 1
ATOM 1660 O O . GLU A 1 206 ? 7.624 2.138 -18.282 1.00 88.81 206 GLU A O 1
ATOM 1665 N N . LYS A 1 207 ? 5.908 1.747 -16.901 1.00 90.31 207 LYS A N 1
ATOM 1666 C CA . LYS A 1 207 ? 4.877 1.747 -17.949 1.00 90.31 207 LYS A CA 1
ATOM 1667 C C . LYS A 1 207 ? 4.776 3.088 -18.689 1.00 90.31 207 LYS A C 1
ATOM 1669 O O . LYS A 1 207 ? 4.444 3.102 -19.874 1.00 90.31 207 LYS A O 1
ATOM 1674 N N . GLN A 1 208 ? 5.042 4.203 -18.013 1.00 87.69 208 GLN A N 1
ATOM 1675 C CA . GLN A 1 208 ? 5.060 5.540 -18.615 1.00 87.69 208 GLN A CA 1
ATOM 1676 C C . GLN A 1 208 ? 6.401 5.887 -19.293 1.00 87.69 208 GLN A C 1
ATOM 1678 O O . GLN A 1 208 ? 6.530 6.969 -19.860 1.00 87.69 208 GLN A O 1
ATOM 1683 N N . ASN A 1 209 ? 7.383 4.976 -19.292 1.00 85.12 209 ASN A N 1
ATOM 1684 C CA . ASN A 1 209 ? 8.764 5.213 -19.741 1.00 85.12 209 ASN A CA 1
ATOM 1685 C C . ASN A 1 209 ? 9.487 6.328 -18.961 1.00 85.12 209 ASN A C 1
ATOM 1687 O O . ASN A 1 209 ? 10.417 6.950 -19.476 1.00 85.12 209 ASN A O 1
ATOM 1691 N N . LEU A 1 210 ? 9.060 6.586 -17.723 1.00 81.81 210 LEU A N 1
ATOM 1692 C CA . LEU A 1 210 ? 9.705 7.526 -16.801 1.00 81.81 210 LEU A CA 1
ATOM 1693 C C . LEU A 1 210 ? 10.796 6.844 -15.964 1.00 81.81 210 LEU A C 1
ATOM 1695 O O . LEU A 1 210 ? 11.683 7.509 -15.430 1.00 81.81 210 LEU A O 1
ATOM 1699 N N . LEU A 1 211 ? 10.757 5.512 -15.891 1.00 82.31 211 LEU A N 1
ATOM 1700 C CA . LEU A 1 211 ? 11.760 4.674 -15.251 1.00 82.31 211 LEU A CA 1
ATOM 1701 C C . LEU A 1 211 ? 12.267 3.609 -16.223 1.00 82.31 211 LEU A C 1
ATOM 1703 O O . LEU A 1 211 ? 11.489 2.978 -16.932 1.00 82.31 211 LEU A O 1
ATOM 1707 N N . ASP A 1 212 ? 13.578 3.382 -16.199 1.00 81.88 212 ASP A N 1
ATOM 1708 C CA . ASP A 1 212 ? 14.269 2.408 -17.039 1.00 81.88 212 ASP A CA 1
ATOM 1709 C C . ASP A 1 212 ? 15.036 1.411 -16.151 1.00 81.88 212 ASP A C 1
ATOM 1711 O O . ASP A 1 212 ? 16.009 1.764 -15.473 1.00 81.88 212 ASP A O 1
ATOM 1715 N N . TYR A 1 213 ? 14.549 0.168 -16.085 1.00 83.12 213 TYR A N 1
ATOM 1716 C CA . TYR A 1 213 ? 15.130 -0.886 -15.259 1.00 83.12 213 TYR A CA 1
ATOM 1717 C C . TYR A 1 213 ? 16.485 -1.346 -15.809 1.00 83.12 213 TYR A C 1
ATOM 1719 O O . TYR A 1 213 ? 16.588 -1.781 -16.945 1.00 83.12 213 TYR A O 1
ATOM 1727 N N . LYS A 1 214 ? 17.533 -1.318 -14.973 1.00 81.06 214 LYS A N 1
ATOM 1728 C CA . LYS A 1 214 ? 18.917 -1.652 -15.381 1.00 81.06 214 LYS A CA 1
ATOM 1729 C 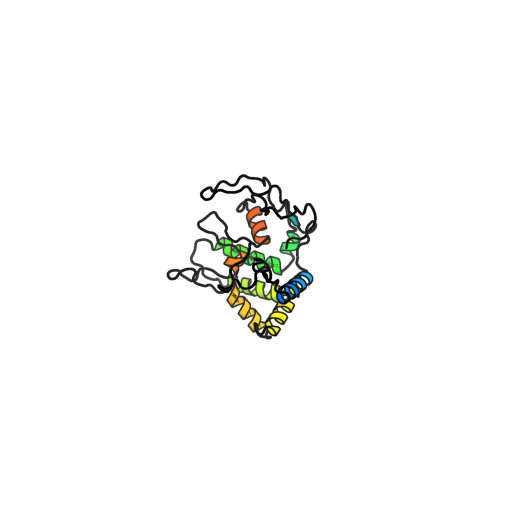C . LYS A 1 214 ? 19.443 -3.004 -14.904 1.00 81.06 214 LYS A C 1
ATOM 1731 O O . LYS A 1 214 ? 20.635 -3.279 -15.041 1.00 81.06 214 LYS A O 1
ATOM 1736 N N . GLY A 1 215 ? 18.579 -3.851 -14.354 1.00 77.50 215 GLY A N 1
ATOM 1737 C CA . GLY A 1 215 ? 18.955 -5.165 -13.834 1.00 77.50 215 GLY A CA 1
ATOM 1738 C C . GLY A 1 215 ? 19.002 -5.230 -12.308 1.00 77.50 215 GLY A C 1
ATOM 1739 O O . GLY A 1 215 ? 18.889 -4.229 -11.595 1.00 77.50 215 GLY A O 1
ATOM 1740 N N . TYR A 1 216 ? 19.157 -6.441 -11.778 1.00 80.31 216 TYR A N 1
ATOM 1741 C CA . TYR A 1 216 ? 19.141 -6.680 -10.334 1.00 80.31 216 TYR A CA 1
ATOM 1742 C C . TYR A 1 216 ? 20.528 -6.496 -9.707 1.00 80.31 216 TYR A C 1
ATOM 1744 O O . TYR A 1 216 ? 21.565 -6.734 -10.332 1.00 80.31 216 TYR A O 1
ATOM 1752 N N . LYS A 1 217 ? 20.562 -6.103 -8.430 1.00 74.88 217 LYS A N 1
ATOM 1753 C CA . LYS A 1 217 ? 21.783 -6.127 -7.618 1.00 74.88 217 LYS A CA 1
ATOM 1754 C C . LYS A 1 217 ? 21.811 -7.425 -6.818 1.00 74.88 217 LYS A C 1
ATOM 1756 O O . LYS A 1 217 ? 20.889 -7.690 -6.062 1.00 74.88 217 LYS A O 1
ATOM 1761 N N . ALA A 1 218 ? 22.882 -8.196 -6.967 1.00 66.81 218 ALA A N 1
ATOM 1762 C CA . ALA A 1 218 ? 23.198 -9.323 -6.094 1.00 66.81 218 ALA A CA 1
ATOM 1763 C C . ALA A 1 218 ? 24.524 -9.067 -5.378 1.00 66.81 218 ALA A C 1
ATOM 1765 O O . ALA A 1 218 ? 25.466 -8.514 -5.960 1.00 66.81 218 ALA A O 1
ATOM 1766 N N . THR A 1 219 ? 24.612 -9.474 -4.121 1.00 60.28 219 THR A N 1
ATOM 1767 C CA . THR A 1 219 ? 25.862 -9.635 -3.382 1.00 60.28 219 THR A CA 1
ATOM 1768 C C . THR A 1 219 ? 26.507 -10.977 -3.748 1.00 60.28 219 THR A C 1
ATOM 1770 O O . THR A 1 219 ? 25.864 -11.856 -4.315 1.00 60.28 219 THR A O 1
ATOM 1773 N N . LYS A 1 220 ? 27.808 -11.156 -3.474 1.00 54.94 220 LYS A N 1
ATOM 1774 C CA . LYS A 1 220 ? 28.539 -12.398 -3.821 1.00 54.94 220 LYS A CA 1
ATOM 1775 C C . LYS A 1 220 ? 27.958 -13.669 -3.170 1.00 54.94 220 LYS A C 1
ATOM 1777 O O . LYS A 1 220 ? 28.304 -14.755 -3.619 1.00 54.94 220 LYS A O 1
ATOM 1782 N N . ASN A 1 221 ? 27.098 -13.524 -2.161 1.00 51.25 221 ASN A N 1
ATOM 1783 C CA . ASN A 1 221 ? 26.495 -14.626 -1.412 1.00 51.25 221 ASN A CA 1
ATOM 1784 C C . ASN A 1 221 ? 25.020 -14.873 -1.770 1.00 51.25 221 ASN A C 1
ATOM 1786 O O . ASN A 1 221 ? 24.430 -15.812 -1.239 1.00 51.25 221 ASN A O 1
ATOM 1790 N N . ASP A 1 222 ? 24.425 -14.066 -2.653 1.00 51.31 222 ASP A N 1
ATOM 1791 C CA . ASP A 1 222 ? 23.049 -14.290 -3.086 1.00 51.31 222 ASP A CA 1
ATOM 1792 C C . ASP A 1 222 ? 23.047 -15.442 -4.093 1.00 51.31 222 ASP A C 1
ATOM 1794 O O . ASP A 1 222 ? 23.456 -15.291 -5.248 1.00 51.31 222 ASP A O 1
ATOM 1798 N N . LEU A 1 223 ? 22.613 -16.621 -3.640 1.00 43.44 223 LEU A N 1
ATOM 1799 C CA . LEU A 1 223 ? 22.264 -17.709 -4.544 1.00 43.44 223 LEU A CA 1
ATOM 1800 C C . LEU A 1 223 ? 21.179 -17.184 -5.481 1.00 43.44 223 LEU A C 1
ATOM 1802 O O . LEU A 1 223 ? 20.131 -16.714 -5.035 1.00 43.44 223 LEU A O 1
ATOM 1806 N N . VAL A 1 224 ? 21.451 -17.238 -6.783 1.00 42.78 224 VAL A N 1
ATOM 1807 C CA . VAL A 1 224 ? 20.472 -16.908 -7.816 1.00 42.78 224 VAL A CA 1
ATOM 1808 C C . VAL A 1 224 ? 19.306 -17.876 -7.643 1.00 42.78 224 VAL A C 1
ATOM 1810 O O . VAL A 1 224 ? 19.378 -19.029 -8.062 1.00 42.78 224 VAL A O 1
ATOM 1813 N N . MET A 1 225 ? 18.239 -17.416 -6.991 1.00 37.09 225 MET A N 1
ATOM 1814 C CA . MET A 1 225 ? 16.967 -18.125 -6.917 1.00 37.09 225 MET A CA 1
ATOM 1815 C C . MET A 1 225 ? 16.332 -18.052 -8.306 1.00 37.09 225 MET A C 1
ATOM 1817 O O . MET A 1 225 ? 15.460 -17.227 -8.576 1.00 37.09 225 MET A O 1
ATOM 1821 N N . SER A 1 226 ? 16.822 -18.883 -9.227 1.00 37.22 226 SER A N 1
ATOM 1822 C CA . SER A 1 226 ? 16.134 -19.124 -10.485 1.00 37.22 226 SER A CA 1
ATOM 1823 C C . SER A 1 226 ? 14.819 -19.824 -10.152 1.00 37.22 226 SER A C 1
ATOM 1825 O O . SER A 1 226 ? 14.830 -20.922 -9.602 1.00 37.22 226 SER A O 1
ATOM 1827 N N . ASN A 1 227 ? 13.706 -19.188 -10.504 1.00 33.97 227 ASN A N 1
ATOM 1828 C CA . ASN A 1 227 ? 12.372 -19.781 -10.540 1.00 33.97 227 ASN A CA 1
ATOM 1829 C C . ASN A 1 227 ? 11.835 -20.319 -9.205 1.00 33.97 227 ASN A C 1
ATOM 1831 O O . ASN A 1 227 ? 11.562 -21.506 -9.104 1.00 33.97 227 ASN A O 1
ATOM 1835 N N . THR A 1 228 ? 11.566 -19.443 -8.233 1.00 29.09 228 THR A N 1
ATOM 1836 C CA . THR A 1 228 ? 10.377 -19.593 -7.368 1.00 29.09 228 THR A CA 1
ATOM 1837 C C . THR A 1 228 ? 10.105 -18.319 -6.576 1.00 29.09 228 THR A C 1
ATOM 1839 O O . THR A 1 228 ? 10.934 -17.844 -5.807 1.00 29.09 228 THR A O 1
ATOM 1842 N N . SER A 1 229 ? 8.905 -17.795 -6.799 1.00 38.41 229 SER A N 1
ATOM 1843 C CA . SER A 1 229 ? 8.103 -16.879 -5.994 1.00 38.41 229 SER A CA 1
ATOM 1844 C C . SER A 1 229 ? 8.466 -16.797 -4.505 1.00 38.41 229 SER A C 1
ATOM 1846 O O . SER A 1 229 ? 7.896 -17.529 -3.709 1.00 38.41 229 SER A O 1
ATOM 1848 N N . THR A 1 230 ? 9.339 -15.864 -4.124 1.00 25.50 230 THR A N 1
ATOM 1849 C CA . THR A 1 230 ? 9.392 -15.257 -2.778 1.00 25.50 230 THR A CA 1
ATOM 1850 C C . THR A 1 230 ? 10.385 -14.103 -2.829 1.00 25.50 230 THR A C 1
ATOM 1852 O O . THR A 1 230 ? 11.584 -14.326 -2.959 1.00 25.50 230 THR A O 1
ATOM 1855 N N . VAL A 1 231 ? 9.885 -12.871 -2.772 1.00 29.88 231 VAL A N 1
ATOM 1856 C CA . VAL A 1 231 ? 10.706 -11.686 -2.502 1.00 29.88 231 VAL A CA 1
ATOM 1857 C C . VAL A 1 231 ? 10.446 -11.337 -1.039 1.00 29.88 231 VAL A C 1
ATOM 1859 O O . VAL A 1 231 ? 9.283 -11.177 -0.664 1.00 29.88 231 VAL A O 1
ATOM 1862 N N . ASN A 1 232 ? 11.514 -11.343 -0.237 1.00 27.92 232 ASN A N 1
ATOM 1863 C CA . ASN A 1 232 ? 11.522 -10.866 1.150 1.00 27.92 232 ASN A CA 1
ATOM 1864 C C . ASN A 1 232 ? 11.263 -9.361 1.217 1.00 27.92 232 ASN A C 1
ATOM 1866 O O . ASN A 1 232 ? 11.760 -8.653 0.312 1.00 27.92 232 ASN A O 1
#

Sequence (232 aa):
MATRQLWGCLLVLLPFFAHINAAAQTVNQDLSTIIGELWKLDVNRFTPGTDYKISLQGRAGYIPKGSKVAVDHASSPLFSYVNENKLKSITTYTCFMKLLDNYERSTGVAEKVTTDEIAENNAFLDAILDTAVMKRAHQYLIKKGKSKSDLRQFKNQLYYMWFRLYHRDRTGGEDSSGFEHVFVGETQSGRDIMGLHNWIQFYLQEKQNLLDYKGYKATKNDLVMSNTSTVN

Secondary structure (DSSP, 8-state):
---------------------TT-----HHHHHHHHHHHHH-SS-PPBTTTEEE---SBPPP--TT---------S-SEEEE-HHHHHHSHHHHHHHHHHHHHHHHTTS-----HHHHHHHHHHHHHHHTSHHHHHHHHHHHHTTSS-S-HHHHHHHHHHHHTSEEESSTTS-EEEEHHIIIII-EEETTTEEE----HHHHHHHHHTTS-----B---TT-----S-----

Foldseek 3Di:
DDDDDDDDDDPPDPDDDDPDPPDPPPPPVLVVVLVVVLVVQPPLDADEPHQWDFDQFDAWDDAPDPDPDTDFRDPDDRTPDGNVVSLCPQQLSVLLVVLLVVVVVPPPDADDCDPVNVVSLLSNLVSVCPGPSNVSVQVVCVVVVNFDPDVVRVSVVVCCQFPDFDDPDPPDDRHDGNVCVADNADDDPDQDGHNHPHVVNSVVCVVVVSDDDRGHHDDPPDDPPDDDDDDD

Radius of gyration: 25.54 Å; chains: 1; bounding box: 86×56×62 Å

pLDDT: mean 75.96, std 22.77, range [25.5, 98.56]

Organism: Ameiurus melas (NCBI:txid219545)

InterPro domains:
  IPR018998 EndoU ribonuclease, C-terminal [PF09412] (30-226)
  IPR018998 EndoU ribonuclease, C-terminal [PS51959] (27-232)
  IPR018998 EndoU ribonuclease, C-terminal [cd21159] (28-221)
  IPR037227 Endoribonuclease EndoU-like [SSF142877] (27-221)
  IPR039787 Poly(U)-specific endoribonuclease [PTHR12439] (24-222)